Protein AF-0000000073789518 (afdb_homodimer)

Foldseek 3Di:
DFPCPVVDRDDDDPVRVVVVVVVVVVCVVVVVVVVVVVVVVVQCCQKQWLVVQADPVLLVQLVVVCVVLVDDPVLSVLCQTLLEQDPVSSVVDPCSPVSDDPVRSVVNSVSSCVSRVSRNVQNVCCVVVVTSPPPPPD/DFPCPVVDRDDDDPVRVVVVVVVVVVCVVVVVVVVVVVVVVVQCCQKQWLVVQADPVLLVQLVVVCVVLVDDPVLSVLCQTLLEQDPVSSVVDPCSPVSDDPVRSVVNSVSSCVSRVSSNVQNVVCVVVVTSPCPDPD

pLDDT: mean 88.2, std 14.24, range [26.56, 98.0]

Structure (mmCIF, N/CA/C/O backbone):
data_AF-0000000073789518-model_v1
#
loop_
_entity.id
_entity.type
_entity.pdbx_description
1 polymer 'DNA-directed RNA polymerase III subunit RPC9'
#
loop_
_atom_site.group_PDB
_atom_site.id
_atom_site.type_symbol
_atom_site.label_atom_id
_atom_site.label_alt_id
_atom_site.label_comp_id
_atom_site.label_asym_id
_atom_site.label_entity_id
_atom_site.label_seq_id
_atom_site.pdbx_PDB_ins_code
_atom_site.Cartn_x
_atom_site.Cartn_y
_atom_site.Cartn_z
_atom_site.occupancy
_atom_site.B_iso_or_equiv
_atom_site.auth_seq_id
_atom_site.auth_comp_id
_atom_site.auth_asym_id
_atom_site.auth_atom_id
_atom_site.pdbx_PDB_model_num
ATOM 1 N N . MET A 1 1 ? -6.027 23.75 6.906 1 53.16 1 MET A N 1
ATOM 2 C CA . MET A 1 1 ? -5.863 22.953 5.699 1 53.16 1 MET A CA 1
ATOM 3 C C . MET A 1 1 ? -7.145 22.188 5.375 1 53.16 1 MET A C 1
ATOM 5 O O . MET A 1 1 ? -7.902 21.828 6.277 1 53.16 1 MET A O 1
ATOM 9 N N . GLU A 1 2 ? -7.816 22.578 4.316 1 51.84 2 GLU A N 1
ATOM 10 C CA . GLU A 1 2 ? -9.078 21.938 3.959 1 51.84 2 GLU A CA 1
ATOM 11 C C . GLU A 1 2 ? -8.859 20.562 3.354 1 51.84 2 GLU A C 1
ATOM 13 O O . GLU A 1 2 ? -7.992 20.391 2.492 1 51.84 2 GLU A O 1
ATOM 18 N N . LEU A 1 3 ? -8.938 19.641 4.137 1 54.56 3 LEU A N 1
ATOM 19 C CA . LEU A 1 3 ? -8.977 18.359 3.457 1 54.56 3 LEU A CA 1
ATOM 20 C C . LEU A 1 3 ? -10.383 18.062 2.924 1 54.56 3 LEU A C 1
ATOM 22 O O . LEU A 1 3 ? -11.367 18.234 3.645 1 54.56 3 LEU A O 1
ATOM 26 N N . ILE A 1 4 ? -10.562 18.438 1.694 1 52.47 4 ILE A N 1
ATOM 27 C CA . ILE A 1 4 ? -11.859 18.328 1.046 1 52.47 4 ILE A CA 1
ATOM 28 C C . ILE A 1 4 ? -12.328 16.875 1.04 1 52.47 4 ILE A C 1
ATOM 30 O O . ILE A 1 4 ? -11.711 16.031 0.393 1 52.47 4 ILE A O 1
ATOM 34 N N . ASP A 1 5 ? -12.695 16.469 2.176 1 51.62 5 ASP A N 1
ATOM 35 C CA . ASP A 1 5 ? -13.562 15.328 1.932 1 51.62 5 ASP A CA 1
ATOM 36 C C . ASP A 1 5 ? -14.734 15.711 1.028 1 51.62 5 ASP A C 1
ATOM 38 O O . ASP A 1 5 ? -15.5 16.625 1.353 1 51.62 5 ASP A O 1
ATOM 42 N N . PRO A 1 6 ? -14.625 15.484 -0.152 1 54.62 6 PRO A N 1
ATOM 43 C CA . PRO A 1 6 ? -15.672 15.922 -1.075 1 54.62 6 PRO A CA 1
ATOM 44 C C . PRO A 1 6 ? -17.047 15.984 -0.417 1 54.62 6 PRO A C 1
ATOM 46 O O . PRO A 1 6 ? -17.859 16.844 -0.755 1 54.62 6 PRO A O 1
ATOM 49 N N . GLN A 1 7 ? -17.359 15.148 0.412 1 54.75 7 GLN A N 1
ATOM 50 C CA . GLN A 1 7 ? -18.75 15.078 0.831 1 54.75 7 GLN A CA 1
ATOM 51 C C . GLN A 1 7 ? -19.016 15.969 2.045 1 54.75 7 GLN A C 1
ATOM 53 O O . GLN A 1 7 ? -20.125 16.453 2.242 1 54.75 7 GLN A O 1
ATOM 58 N N . ASN A 1 8 ? -18.125 15.984 2.994 1 56.53 8 ASN A N 1
ATOM 59 C CA . ASN A 1 8 ? -18.328 16.859 4.148 1 56.53 8 ASN A CA 1
ATOM 60 C C . ASN A 1 8 ? -17.062 17.641 4.488 1 56.53 8 ASN A C 1
ATOM 62 O O . ASN A 1 8 ? -16.234 17.172 5.281 1 56.53 8 ASN A O 1
ATOM 66 N N . PRO A 1 9 ? -16.906 18.719 3.736 1 63.28 9 PRO A N 1
ATOM 67 C CA . PRO A 1 9 ? -15.703 19.531 3.961 1 63.28 9 PRO A CA 1
ATOM 68 C C . PRO A 1 9 ? -15.523 19.938 5.422 1 63.28 9 PRO A C 1
ATOM 70 O O . PRO A 1 9 ? -16.422 20.547 6.008 1 63.28 9 PRO A O 1
ATOM 73 N N . ARG A 1 10 ? -15.031 18.891 6.277 1 76.88 10 ARG A N 1
ATOM 74 C CA . ARG A 1 10 ? -14.758 19.25 7.66 1 76.88 10 ARG A CA 1
ATOM 75 C C . ARG A 1 10 ? -13.406 19.953 7.781 1 76.88 10 ARG A C 1
ATOM 77 O O . ARG A 1 10 ? -12.453 19.578 7.094 1 76.88 10 ARG A O 1
ATOM 84 N N . LEU A 1 11 ? -13.469 21.125 8.32 1 86.12 11 LEU A N 1
ATOM 85 C CA . LEU A 1 11 ? -12.234 21.859 8.617 1 86.12 11 LEU A CA 1
ATOM 86 C C . LEU A 1 11 ? -11.359 21.078 9.586 1 86.12 11 LEU A C 1
ATOM 88 O O . LEU A 1 11 ? -11.852 20.531 10.57 1 86.12 11 LEU A O 1
ATOM 92 N N . LEU A 1 12 ? -10.133 20.734 9.125 1 91.38 12 LEU A N 1
ATOM 93 C CA . LEU A 1 12 ? -9.188 20 9.953 1 91.38 12 LEU A CA 1
ATOM 94 C C . LEU A 1 12 ? -8.016 20.891 10.367 1 91.38 12 LEU A C 1
ATOM 96 O O . LEU A 1 12 ? -7.559 21.719 9.586 1 91.38 12 LEU A O 1
ATOM 100 N N . THR A 1 13 ? -7.641 20.719 11.617 1 93.81 13 THR A N 1
ATOM 101 C CA . THR A 1 13 ? -6.426 21.391 12.062 1 93.81 13 THR A CA 1
ATOM 102 C C . THR A 1 13 ? -5.191 20.719 11.461 1 93.81 13 THR A C 1
ATOM 104 O O . THR A 1 13 ? -5.238 19.562 11.047 1 93.81 13 THR A O 1
ATOM 107 N N . ASN A 1 14 ? -4.062 21.469 11.414 1 94.38 14 ASN A N 1
ATOM 108 C CA . ASN A 1 14 ? -2.799 20.891 10.977 1 94.38 14 ASN A CA 1
ATOM 109 C C . ASN A 1 14 ? -2.395 19.688 11.836 1 94.38 14 ASN A C 1
ATOM 111 O O . ASN A 1 14 ? -1.816 18.734 11.336 1 94.38 14 ASN A O 1
ATOM 115 N N . LEU A 1 15 ? -2.74 19.734 13.109 1 95.56 15 LEU A N 1
ATOM 116 C CA . LEU A 1 15 ? -2.449 18.625 14 1 95.56 15 LEU A CA 1
ATOM 117 C C . LEU A 1 15 ? -3.188 17.359 13.562 1 95.56 15 LEU A C 1
ATOM 119 O O . LEU A 1 15 ? -2.6 16.281 13.508 1 95.56 15 LEU A O 1
ATOM 123 N N . GLU A 1 16 ? -4.391 17.547 13.219 1 94.19 16 GLU A N 1
ATOM 124 C CA . GLU A 1 16 ? -5.207 16.422 12.758 1 94.19 16 GLU A CA 1
ATOM 125 C C . GLU A 1 16 ? -4.684 15.867 11.438 1 94.19 16 GLU A C 1
ATOM 127 O O . GLU A 1 16 ? -4.625 14.656 11.242 1 94.19 16 GLU A O 1
ATOM 132 N N . VAL A 1 17 ? -4.383 16.75 10.531 1 93.38 17 VAL A N 1
ATOM 133 C CA . VAL A 1 17 ? -3.838 16.344 9.242 1 93.38 17 VAL A CA 1
ATOM 134 C C . VAL A 1 17 ? -2.543 15.562 9.445 1 93.38 17 VAL A C 1
ATOM 136 O O . VAL A 1 17 ? -2.35 14.508 8.844 1 93.38 17 VAL A O 1
ATOM 139 N N . LEU A 1 18 ? -1.637 16.125 10.258 1 94.44 18 LEU A N 1
ATOM 140 C CA . LEU A 1 18 ? -0.372 15.453 10.547 1 94.44 18 LEU A CA 1
ATOM 141 C C . LEU A 1 18 ? -0.611 14.047 11.094 1 94.44 18 LEU A C 1
ATOM 143 O O . LEU A 1 18 ? 0.066 13.094 10.688 1 94.44 18 LEU A O 1
ATOM 147 N N . LYS A 1 19 ? -1.583 13.922 11.945 1 93.19 19 LYS A N 1
ATOM 148 C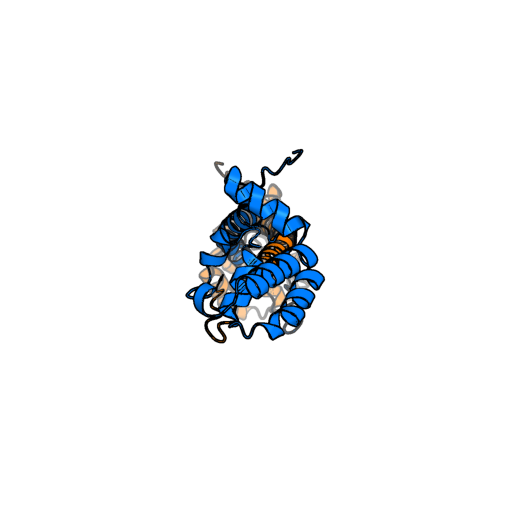 CA . LYS A 1 19 ? -1.924 12.625 12.516 1 93.19 19 LYS A CA 1
ATOM 149 C C . LYS A 1 19 ? -2.418 11.664 11.438 1 93.19 19 LYS A C 1
ATOM 151 O O . LYS A 1 19 ? -2.053 10.484 11.438 1 93.19 19 LYS A O 1
ATOM 156 N N . LEU A 1 20 ? -3.24 12.164 10.562 1 91.62 20 LEU A N 1
ATOM 157 C CA . LEU A 1 20 ? -3.76 11.352 9.461 1 91.62 20 LEU A CA 1
ATOM 158 C C . LEU A 1 20 ? -2.627 10.852 8.57 1 91.62 20 LEU A C 1
ATOM 160 O O . LEU A 1 20 ? -2.611 9.688 8.172 1 91.62 20 LEU A O 1
ATOM 164 N N . ILE A 1 21 ? -1.732 11.75 8.258 1 92.19 21 ILE A N 1
ATOM 165 C CA . ILE A 1 21 ? -0.59 11.414 7.414 1 92.19 21 ILE A CA 1
ATOM 166 C C . ILE A 1 21 ? 0.26 10.344 8.094 1 92.19 21 ILE A C 1
ATOM 168 O O . ILE A 1 21 ? 0.637 9.352 7.469 1 92.19 21 ILE A O 1
ATOM 172 N N . LYS A 1 22 ? 0.553 10.547 9.406 1 91.25 22 LYS A N 1
ATOM 173 C CA . LYS A 1 22 ? 1.365 9.594 10.164 1 91.25 22 LYS A CA 1
ATOM 174 C C . LYS A 1 22 ? 0.704 8.219 10.211 1 91.25 22 LYS A C 1
ATOM 176 O O . LYS A 1 22 ? 1.378 7.199 10.07 1 91.25 22 LYS A O 1
ATOM 181 N N . ASP A 1 23 ? -0.595 8.141 10.352 1 91.06 23 ASP A N 1
ATOM 182 C CA . ASP A 1 23 ? -1.338 6.887 10.367 1 91.06 23 ASP A CA 1
ATOM 183 C C . ASP A 1 23 ? -1.191 6.141 9.039 1 91.06 23 ASP A C 1
ATOM 185 O O . ASP A 1 23 ? -1.008 4.922 9.023 1 91.06 23 ASP A O 1
ATOM 189 N N . LYS A 1 24 ? -1.256 6.891 7.992 1 88.69 24 LYS A N 1
ATOM 190 C CA . LYS A 1 24 ? -1.145 6.301 6.66 1 88.69 24 LYS A CA 1
ATOM 191 C C . LYS A 1 24 ? 0.27 5.789 6.406 1 88.69 24 LYS A C 1
ATOM 193 O O . LYS A 1 24 ? 0.451 4.719 5.82 1 88.69 24 LYS A O 1
ATOM 198 N N . LEU A 1 25 ? 1.248 6.527 6.875 1 86.69 25 LEU A N 1
ATOM 199 C CA . LEU A 1 25 ? 2.643 6.137 6.703 1 86.69 25 LEU A CA 1
ATOM 200 C C . LEU A 1 25 ? 2.955 4.871 7.496 1 86.69 25 LEU A C 1
ATOM 202 O O . LEU A 1 25 ? 3.723 4.023 7.039 1 86.69 25 LEU A O 1
ATOM 206 N N . GLU A 1 26 ? 2.422 4.719 8.602 1 85.75 26 GLU A N 1
ATOM 207 C CA . GLU A 1 26 ? 2.643 3.545 9.438 1 85.75 26 GLU A CA 1
ATOM 208 C C . GLU A 1 26 ? 2.061 2.291 8.797 1 85.75 26 GLU A C 1
ATOM 210 O O . GLU A 1 26 ? 2.559 1.185 9.016 1 85.75 26 GLU A O 1
ATOM 215 N N . SER A 1 27 ? 1.049 2.395 7.957 1 82.62 27 SER A N 1
ATOM 216 C CA . SER A 1 27 ? 0.452 1.276 7.234 1 82.62 27 SER A CA 1
ATOM 217 C C . SER A 1 27 ? 1.389 0.757 6.148 1 82.62 27 SER A C 1
ATOM 219 O O . SER A 1 27 ? 1.294 -0.403 5.742 1 82.62 27 SER A O 1
ATOM 221 N N . LYS A 1 28 ? 2.375 1.479 5.805 1 73.94 28 LYS A N 1
ATOM 222 C CA . LYS A 1 28 ? 3.377 1.151 4.797 1 73.94 28 LYS A CA 1
ATOM 223 C C . LYS A 1 28 ? 4.223 -0.042 5.23 1 73.94 28 LYS A C 1
ATOM 225 O O . LYS A 1 28 ? 4.582 -0.889 4.41 1 73.94 28 LYS A O 1
ATOM 230 N N . LYS A 1 29 ? 4.539 -0.08 6.508 1 75.69 29 LYS A N 1
ATOM 231 C CA . LYS A 1 29 ? 5.332 -1.198 7.008 1 75.69 29 LYS A CA 1
ATOM 232 C C . LYS A 1 29 ? 4.664 -2.533 6.688 1 75.69 29 LYS A C 1
ATOM 234 O O . LYS A 1 29 ? 5.332 -3.48 6.266 1 75.69 29 LYS A O 1
ATOM 239 N N . LYS A 1 30 ? 3.406 -2.518 6.762 1 78.5 30 LYS A N 1
ATOM 240 C CA . LYS A 1 30 ? 2.633 -3.717 6.457 1 78.5 30 LYS A CA 1
ATOM 241 C C . LYS A 1 30 ? 2.674 -4.035 4.965 1 78.5 30 LYS A C 1
ATOM 243 O O . LYS A 1 30 ? 2.834 -5.195 4.578 1 78.5 30 LYS A O 1
ATOM 248 N N . VAL A 1 31 ? 2.703 -3.039 4.215 1 79.81 31 VAL A N 1
ATOM 249 C CA . VAL A 1 31 ? 2.707 -3.172 2.764 1 79.81 31 VAL A CA 1
ATOM 250 C C . VAL A 1 31 ? 4.043 -3.75 2.301 1 79.81 31 VAL A C 1
ATOM 252 O O . VAL A 1 31 ? 4.078 -4.625 1.434 1 79.81 31 VAL A O 1
ATOM 255 N N . ARG A 1 32 ? 5.137 -3.363 2.957 1 79.88 32 ARG A N 1
ATOM 256 C CA . ARG A 1 32 ? 6.465 -3.844 2.586 1 79.88 32 ARG A CA 1
ATOM 257 C C . ARG A 1 32 ? 6.586 -5.348 2.816 1 79.88 32 ARG A C 1
ATOM 259 O O . ARG A 1 32 ? 7.125 -6.066 1.976 1 79.88 32 ARG A O 1
ATOM 266 N N . ARG A 1 33 ? 6.109 -5.828 3.961 1 83.69 33 ARG A N 1
ATOM 267 C CA . ARG A 1 33 ? 6.156 -7.25 4.289 1 83.69 33 ARG A CA 1
ATOM 268 C C . ARG A 1 33 ? 5.352 -8.07 3.289 1 83.69 33 ARG A C 1
ATOM 270 O O 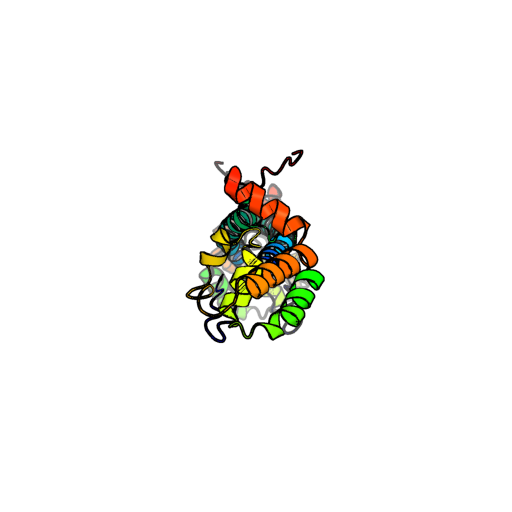. ARG A 1 33 ? 5.809 -9.125 2.834 1 83.69 33 ARG A O 1
ATOM 277 N N . GLN A 1 34 ? 4.211 -7.578 2.902 1 86.12 34 GLN A N 1
ATOM 278 C CA . GLN A 1 34 ? 3.363 -8.258 1.928 1 86.12 34 GLN A CA 1
ATOM 279 C C . GLN A 1 34 ? 4.035 -8.312 0.559 1 86.12 34 GLN A C 1
ATOM 281 O O . GLN A 1 34 ? 3.98 -9.344 -0.122 1 86.12 34 GLN A O 1
ATOM 286 N N . GLN A 1 35 ? 4.711 -7.27 0.219 1 85.31 35 GLN A N 1
ATOM 287 C CA . GLN A 1 35 ? 5.387 -7.207 -1.073 1 85.31 35 GLN A CA 1
ATOM 288 C C . GLN A 1 35 ? 6.52 -8.227 -1.152 1 85.31 35 GLN A C 1
ATOM 290 O O . GLN A 1 35 ? 6.699 -8.891 -2.178 1 85.31 35 GLN A O 1
ATOM 295 N N . THR A 1 36 ? 7.27 -8.367 -0.067 1 89.19 36 THR A N 1
ATOM 296 C CA . THR A 1 36 ? 8.344 -9.352 -0.018 1 89.19 36 THR A CA 1
ATOM 297 C C . THR A 1 36 ? 7.797 -10.758 -0.242 1 89.19 36 THR A C 1
ATOM 299 O O . THR A 1 36 ? 8.367 -11.539 -1.015 1 89.19 36 THR A O 1
ATOM 302 N N . LEU A 1 37 ? 6.73 -11.078 0.344 1 91.81 37 LEU A N 1
ATOM 303 C CA . LEU A 1 37 ? 6.094 -12.383 0.175 1 91.81 37 LEU A CA 1
ATOM 304 C C . LEU A 1 37 ? 5.648 -12.586 -1.271 1 91.81 37 LEU A C 1
ATOM 306 O O . LEU A 1 37 ? 5.824 -13.672 -1.829 1 91.81 37 LEU A O 1
ATOM 310 N N . LEU A 1 38 ? 5.094 -11.539 -1.861 1 90.12 38 LEU A N 1
ATOM 311 C CA . LEU A 1 38 ? 4.629 -11.617 -3.242 1 90.12 38 LEU A CA 1
ATOM 312 C C . LEU A 1 38 ? 5.793 -11.828 -4.199 1 90.12 38 LEU A C 1
ATOM 314 O O . LEU A 1 38 ? 5.711 -12.648 -5.113 1 90.12 38 LEU A O 1
ATOM 318 N N . TYR A 1 39 ? 6.867 -11.203 -3.996 1 91.19 39 TYR A N 1
ATOM 319 C CA . TYR A 1 39 ? 8.055 -11.359 -4.824 1 91.19 39 TYR A CA 1
ATOM 320 C C . TYR A 1 39 ? 8.609 -12.781 -4.719 1 91.19 39 TYR A C 1
ATOM 322 O O . TYR A 1 39 ? 8.922 -13.406 -5.73 1 91.19 39 TYR A O 1
ATOM 330 N N . THR A 1 40 ? 8.742 -13.289 -3.533 1 94.5 40 THR A N 1
ATOM 331 C CA . THR A 1 40 ? 9.25 -14.633 -3.309 1 94.5 40 THR A CA 1
ATOM 332 C C . THR A 1 40 ? 8.352 -15.672 -3.971 1 94.5 40 THR A C 1
ATOM 334 O O . THR A 1 40 ? 8.836 -16.609 -4.605 1 94.5 40 THR A O 1
ATOM 337 N N . GLY A 1 41 ? 7.09 -15.477 -3.879 1 93.25 41 GLY A N 1
ATOM 338 C CA . GLY A 1 41 ? 6.129 -16.359 -4.527 1 93.25 41 GLY A CA 1
ATOM 339 C C . GLY A 1 41 ? 6.223 -16.328 -6.043 1 93.25 41 GLY A C 1
ATOM 340 O O . GLY A 1 41 ? 6.25 -17.375 -6.691 1 93.25 41 GLY A O 1
ATOM 341 N N . ALA A 1 42 ? 6.227 -15.18 -6.512 1 93.25 42 ALA A N 1
ATOM 342 C CA . ALA A 1 42 ? 6.352 -15.031 -7.961 1 93.25 42 ALA A CA 1
ATOM 343 C C . ALA A 1 42 ? 7.648 -15.664 -8.461 1 93.25 42 ALA A C 1
ATOM 345 O O . ALA A 1 42 ? 7.656 -16.344 -9.5 1 93.25 42 ALA A O 1
ATOM 346 N N . LYS A 1 43 ? 8.711 -15.453 -7.691 1 94 43 LYS A N 1
ATOM 347 C CA . LYS A 1 43 ? 10 -16.031 -8.047 1 94 43 LYS A CA 1
ATOM 348 C C . LYS A 1 43 ? 9.938 -17.562 -8.047 1 94 43 LYS A C 1
ATOM 350 O O . LYS A 1 43 ? 10.422 -18.203 -8.984 1 94 43 LYS A O 1
ATOM 355 N N . TYR A 1 44 ? 9.352 -18.094 -7.109 1 93.88 44 TYR A N 1
ATOM 356 C CA . TYR A 1 44 ? 9.18 -19.547 -7.035 1 93.88 44 TYR A CA 1
ATOM 357 C C . TYR A 1 44 ? 8.406 -20.062 -8.242 1 93.88 44 TYR A C 1
ATOM 359 O O . TYR A 1 44 ? 8.844 -21 -8.914 1 93.88 44 TYR A O 1
ATOM 367 N N . LEU A 1 45 ? 7.34 -19.469 -8.562 1 94.69 45 LEU A N 1
ATOM 368 C CA . LEU A 1 45 ? 6.473 -19.906 -9.648 1 94.69 45 LEU A CA 1
ATOM 369 C C . LEU A 1 45 ? 7.168 -19.75 -10.992 1 94.69 45 LEU A C 1
ATOM 371 O O . LEU A 1 45 ? 7.012 -20.594 -11.883 1 94.69 45 LEU A O 1
ATOM 375 N N . ASN A 1 46 ? 7.973 -18.75 -11.102 1 94.12 46 ASN A N 1
ATOM 376 C CA . ASN A 1 46 ? 8.672 -18.469 -12.352 1 94.12 46 ASN A CA 1
ATOM 377 C C . ASN A 1 46 ? 9.852 -19.422 -12.555 1 94.12 46 ASN A C 1
ATOM 379 O O . ASN A 1 46 ? 10.25 -19.688 -13.688 1 94.12 46 ASN A O 1
ATOM 383 N N . THR A 1 47 ? 10.398 -19.938 -11.383 1 94 47 THR A N 1
ATOM 384 C CA . THR A 1 47 ? 11.641 -20.703 -11.5 1 94 47 THR A CA 1
ATOM 385 C C . THR A 1 47 ? 11.391 -22.188 -11.25 1 94 47 THR A C 1
ATOM 387 O O . THR A 1 47 ? 12.141 -23.031 -11.734 1 94 47 THR A O 1
ATOM 390 N N . LYS A 1 48 ? 10.328 -22.453 -10.531 1 93.62 48 LYS A N 1
ATOM 391 C CA . LYS A 1 48 ? 10.141 -23.844 -10.117 1 93.62 48 LYS A CA 1
ATOM 392 C C . LYS A 1 48 ? 8.852 -24.422 -10.695 1 93.62 48 LYS A C 1
ATOM 394 O O . LYS A 1 48 ? 8.477 -25.547 -10.367 1 93.62 48 LYS A O 1
ATOM 399 N N . SER A 1 49 ? 8.18 -23.672 -11.594 1 94.38 49 SER A N 1
ATOM 400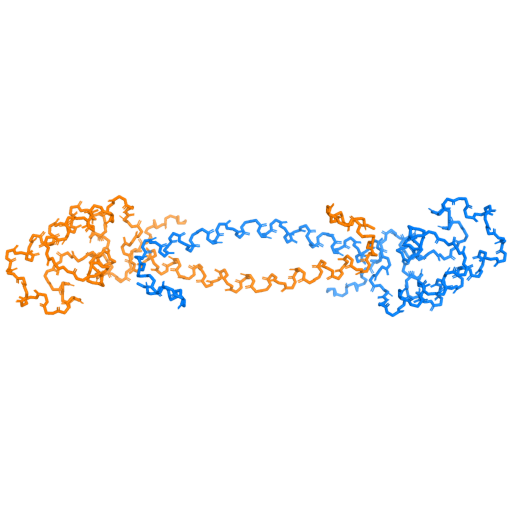 C CA . SER A 1 49 ? 6.941 -24.125 -12.227 1 94.38 49 SER A CA 1
ATOM 401 C C . SER A 1 49 ? 6.922 -23.781 -13.711 1 94.38 49 SER A C 1
ATOM 403 O O . SER A 1 49 ? 7.473 -22.75 -14.117 1 94.38 49 SER A O 1
ATOM 405 N N . PRO A 1 50 ? 6.324 -24.609 -14.508 1 95.38 50 PRO A N 1
ATOM 406 C CA . PRO A 1 50 ? 6.238 -24.328 -15.945 1 95.38 50 PRO A CA 1
ATOM 407 C C . PRO A 1 50 ? 5.152 -23.312 -16.281 1 95.38 50 PRO A C 1
ATOM 409 O O . PRO A 1 50 ? 4.949 -23 -17.469 1 95.38 50 PRO A O 1
ATOM 412 N N . CYS A 1 51 ? 4.523 -22.766 -15.344 1 95.75 51 CYS A N 1
ATOM 413 C CA . CYS A 1 51 ? 3.34 -21.953 -15.562 1 95.75 51 CYS A CA 1
ATOM 414 C C . CYS A 1 51 ? 3.701 -20.656 -16.297 1 95.75 51 CYS A C 1
ATOM 416 O O . CYS A 1 51 ? 2.863 -20.078 -17 1 95.75 51 CYS A O 1
ATOM 418 N N . SER A 1 52 ? 4.934 -20.234 -16.156 1 93.94 52 SER A N 1
ATOM 419 C CA . SER A 1 52 ? 5.355 -19.016 -16.812 1 93.94 52 SER A CA 1
ATOM 420 C C . SER A 1 52 ? 5.434 -19.188 -18.328 1 93.94 52 SER A C 1
ATOM 422 O O . SER A 1 52 ? 5.488 -18.219 -19.078 1 93.94 52 SER A O 1
ATOM 424 N N . LYS A 1 53 ? 5.348 -20.422 -18.766 1 95.62 53 LYS A N 1
ATOM 425 C CA . LYS A 1 53 ? 5.438 -20.734 -20.188 1 95.62 53 LYS A CA 1
ATOM 426 C C . LYS A 1 53 ? 4.078 -21.156 -20.75 1 95.62 53 LYS A C 1
ATOM 428 O O . LYS A 1 53 ? 3.99 -21.656 -21.859 1 95.62 53 LYS A O 1
ATOM 433 N N . GLN A 1 54 ? 3.111 -20.938 -19.984 1 96.12 54 GLN A N 1
ATOM 434 C CA . GLN A 1 54 ? 1.753 -21.297 -20.391 1 96.12 54 GLN A CA 1
ATOM 435 C C . GLN A 1 54 ? 0.942 -20.047 -20.734 1 96.12 54 GLN A C 1
ATOM 437 O O . GLN A 1 54 ? 1.327 -18.938 -20.375 1 96.12 54 GLN A O 1
ATOM 442 N N . THR A 1 55 ? -0.108 -20.328 -21.516 1 95.88 55 THR A N 1
ATOM 443 C CA . THR A 1 55 ? -1.03 -19.25 -21.859 1 95.88 55 THR A CA 1
ATOM 444 C C . THR A 1 55 ? -2.451 -19.594 -21.422 1 95.88 55 THR A C 1
ATOM 446 O O . THR A 1 55 ? -2.781 -20.766 -21.234 1 95.88 55 THR A O 1
ATOM 449 N N . GLU A 1 56 ? -3.242 -18.609 -21.281 1 94.75 56 GLU A N 1
ATOM 450 C CA . GLU A 1 56 ? -4.633 -18.812 -20.891 1 94.75 56 GLU A CA 1
ATOM 451 C C . GLU A 1 56 ? -5.379 -19.656 -21.922 1 94.75 56 GLU A C 1
ATOM 453 O O . GLU A 1 56 ? -6.184 -20.516 -21.562 1 94.75 56 GLU A O 1
ATOM 458 N N . SER A 1 57 ? -5.066 -19.328 -23.125 1 96.69 57 SER A N 1
ATOM 459 C CA . SER A 1 57 ? -5.695 -20.094 -24.203 1 96.69 57 SER A CA 1
ATOM 460 C C . SER A 1 57 ? -5.289 -21.562 -24.141 1 96.69 57 SER A C 1
ATOM 462 O O . SER A 1 57 ? -6.109 -22.453 -24.375 1 96.69 57 SER A O 1
ATOM 464 N N . GLY A 1 58 ? -3.988 -21.781 -23.797 1 97.06 58 GLY A N 1
ATOM 465 C CA . GLY A 1 58 ? -3.523 -23.156 -23.641 1 97.06 58 GLY A CA 1
ATOM 466 C C . GLY A 1 58 ? -4.211 -23.891 -22.516 1 97.06 58 GLY A C 1
ATOM 467 O O . GLY A 1 58 ? -4.609 -25.047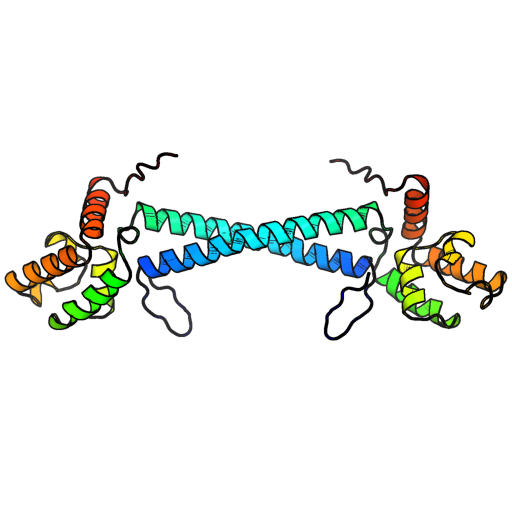 -22.672 1 97.06 58 GLY A O 1
ATOM 468 N N . VAL A 1 59 ? -4.41 -23.188 -21.438 1 97.19 59 VAL A N 1
ATOM 469 C CA . VAL A 1 59 ? -5.043 -23.781 -20.266 1 97.19 59 VAL A CA 1
ATOM 470 C C . VAL A 1 59 ? -6.504 -24.094 -20.578 1 97.19 59 VAL A C 1
ATOM 472 O O . VAL A 1 59 ? -6.984 -25.188 -20.266 1 97.19 59 VAL A O 1
ATOM 475 N N . GLN A 1 60 ? -7.195 -23.234 -21.203 1 96.44 60 GLN A N 1
ATOM 476 C CA . GLN A 1 60 ? -8.594 -23.438 -21.562 1 96.44 60 GLN A CA 1
ATOM 477 C C . GLN A 1 60 ? -8.742 -24.562 -22.578 1 96.44 60 GLN A C 1
ATOM 479 O O . GLN A 1 60 ? -9.633 -25.406 -22.453 1 96.44 60 GLN A O 1
ATOM 484 N N . GLY A 1 61 ? -7.898 -24.516 -23.594 1 97.25 61 GLY A N 1
ATOM 485 C CA . GLY A 1 61 ? -7.914 -25.594 -24.594 1 97.25 61 GLY A CA 1
ATOM 486 C C . GLY A 1 61 ? -7.699 -26.969 -23.984 1 97.25 61 GLY A C 1
ATOM 487 O O . GLY A 1 61 ? -8.422 -27.906 -24.297 1 97.25 61 GLY A O 1
ATOM 488 N N . PHE A 1 62 ? -6.715 -26.984 -23.125 1 98 62 PHE A N 1
ATOM 489 C CA . PHE A 1 62 ? -6.426 -28.266 -22.484 1 98 62 PHE A CA 1
ATOM 490 C C . PHE A 1 62 ? -7.605 -28.719 -21.641 1 98 62 PHE A C 1
ATOM 492 O O . PHE A 1 62 ? -8 -29.891 -21.688 1 98 62 PHE A O 1
ATOM 499 N N . ALA A 1 63 ? -8.141 -27.828 -20.844 1 96.62 63 ALA A N 1
ATOM 500 C CA . ALA A 1 63 ? -9.258 -28.141 -19.969 1 96.62 63 ALA A CA 1
ATOM 501 C C . ALA A 1 63 ? -10.438 -28.703 -20.75 1 96.62 63 ALA A C 1
ATOM 503 O O . ALA A 1 63 ? -11.156 -29.578 -20.281 1 96.62 63 ALA A O 1
ATOM 504 N N . ASN A 1 64 ? -10.633 -28.234 -21.938 1 96.94 64 ASN A N 1
ATOM 505 C CA . ASN A 1 64 ? -11.727 -28.688 -22.781 1 96.94 64 ASN A CA 1
ATOM 506 C C . ASN A 1 64 ? -11.422 -30.047 -23.406 1 96.94 64 ASN A C 1
ATOM 508 O O . ASN A 1 64 ? -12.273 -30.938 -23.422 1 96.94 64 ASN A O 1
ATOM 512 N N . ASP A 1 65 ? -10.195 -30.234 -23.844 1 97.38 65 ASP A N 1
ATOM 513 C CA . ASP A 1 65 ? -9.836 -31.438 -24.578 1 97.38 65 ASP A CA 1
ATOM 514 C C . ASP A 1 65 ? -9.68 -32.625 -23.625 1 97.38 65 ASP A C 1
ATOM 516 O O . ASP A 1 65 ? -9.891 -33.781 -24.031 1 97.38 65 ASP A O 1
ATOM 520 N N . VAL A 1 66 ? -9.414 -32.344 -22.391 1 96.88 66 VAL A N 1
ATOM 521 C CA . VAL A 1 66 ? -9.086 -33.438 -21.453 1 96.88 66 VAL A CA 1
ATOM 522 C C . VAL A 1 66 ? -10.375 -34 -20.875 1 96.88 66 VAL A C 1
ATOM 524 O O . VAL A 1 66 ? -10.352 -35.062 -20.266 1 96.88 66 VAL A O 1
ATOM 527 N N . LYS A 1 67 ? -11.492 -33.469 -21.125 1 94.75 67 LYS A N 1
ATOM 528 C CA . LYS A 1 67 ? -12.781 -33.875 -20.578 1 94.75 67 LYS A CA 1
ATOM 529 C C . LYS A 1 67 ? -13.086 -35.344 -20.984 1 94.75 67 LYS A C 1
ATOM 531 O O . LYS A 1 67 ? -13.773 -36.062 -20.25 1 94.75 67 LYS A O 1
ATOM 536 N N . VAL A 1 68 ? -12.531 -35.781 -22.047 1 93.69 68 VAL A N 1
ATOM 537 C CA . VAL A 1 68 ? -12.789 -37.094 -22.594 1 93.69 68 VAL A CA 1
ATOM 538 C C . VAL A 1 68 ? -12.195 -38.156 -21.672 1 93.69 68 VAL A C 1
ATOM 540 O O . VAL A 1 68 ? -12.609 -39.312 -21.703 1 93.69 68 VAL A O 1
ATOM 543 N N . PHE A 1 69 ? -11.328 -37.844 -20.797 1 94.75 69 PHE A N 1
ATOM 544 C CA . PHE A 1 69 ? -10.633 -38.812 -19.953 1 94.75 69 PHE A CA 1
ATOM 545 C C . PHE A 1 69 ? -11.312 -38.906 -18.594 1 94.75 69 PHE A C 1
ATOM 547 O O . PHE A 1 69 ? -10.914 -39.75 -17.766 1 94.75 69 PHE A O 1
ATOM 554 N N . ASN A 1 70 ? -12.359 -38.156 -18.344 1 91.94 70 ASN A N 1
ATOM 555 C CA . ASN A 1 70 ? -13.148 -38.188 -17.109 1 91.94 70 ASN A CA 1
ATOM 556 C C . ASN A 1 70 ? -12.273 -38.031 -15.875 1 91.94 70 ASN A C 1
ATOM 558 O O . ASN A 1 70 ? -12.352 -38.812 -14.945 1 91.94 70 ASN A O 1
ATOM 562 N N . LEU A 1 71 ? -11.406 -37.062 -15.859 1 94.44 71 LEU A N 1
ATOM 563 C CA . LEU A 1 71 ? -10.531 -36.719 -14.742 1 94.44 71 LEU A CA 1
ATOM 564 C C . LEU A 1 71 ? -11.211 -35.75 -13.797 1 94.44 71 LEU A C 1
ATOM 566 O O . LEU A 1 71 ? -12.109 -35 -14.195 1 94.44 71 LEU A O 1
ATOM 570 N N . THR A 1 72 ? -10.781 -35.75 -12.547 1 92.81 72 THR A N 1
ATOM 571 C CA . THR A 1 72 ? -11.289 -34.781 -11.586 1 92.81 72 THR A CA 1
ATOM 572 C C . THR A 1 72 ? -10.672 -33.406 -11.805 1 92.81 72 THR A C 1
ATOM 574 O O . THR A 1 72 ? -9.633 -33.281 -12.461 1 92.81 72 THR A O 1
ATOM 577 N N . LYS A 1 73 ? -11.352 -32.406 -11.227 1 91.75 73 LYS A N 1
ATOM 578 C CA . LYS A 1 73 ? -10.82 -31.047 -11.328 1 91.75 73 LYS A CA 1
ATOM 579 C C . LYS A 1 73 ? -9.406 -30.969 -10.773 1 91.75 73 LYS A C 1
ATOM 581 O O . LYS A 1 73 ? -8.547 -30.281 -11.336 1 91.75 73 LYS A O 1
ATOM 586 N N . SER A 1 74 ? -9.188 -31.734 -9.711 1 92.38 74 SER A N 1
ATOM 587 C CA . SER A 1 74 ? -7.875 -31.734 -9.078 1 92.38 74 SER A CA 1
ATOM 588 C C . SER A 1 74 ? -6.828 -32.375 -9.984 1 92.38 74 SER A C 1
ATOM 590 O O . SER A 1 74 ? -5.691 -31.891 -10.062 1 92.38 74 SER A O 1
ATOM 592 N N . GLU A 1 75 ? -7.184 -33.375 -10.695 1 94.62 75 GLU A N 1
ATOM 593 C CA . GLU A 1 75 ? -6.262 -34.062 -11.602 1 94.62 75 GLU A CA 1
ATOM 594 C C . GLU A 1 75 ? -5.91 -33.188 -12.797 1 94.62 75 GLU A C 1
ATOM 596 O O . GLU A 1 75 ? -4.75 -33.125 -13.203 1 94.62 75 GLU A O 1
ATOM 601 N N . ILE A 1 76 ? -6.965 -32.531 -13.281 1 95.56 76 ILE A N 1
ATOM 602 C CA . ILE A 1 76 ? -6.758 -31.625 -14.398 1 95.56 76 ILE A CA 1
ATOM 603 C C . ILE A 1 76 ? -5.801 -30.5 -13.992 1 95.56 76 ILE A C 1
ATOM 605 O O . ILE A 1 76 ? -4.887 -30.156 -14.734 1 95.56 76 ILE A O 1
ATOM 609 N N . LEU A 1 77 ? -5.938 -30.062 -12.797 1 94.75 77 LEU A N 1
ATOM 610 C CA . LEU A 1 77 ? -5.074 -29.016 -12.273 1 94.75 77 LEU A CA 1
ATOM 611 C C . LEU A 1 77 ? -3.631 -29.5 -12.156 1 94.75 77 LEU A C 1
ATOM 613 O O . LEU A 1 77 ? -2.699 -28.766 -12.508 1 94.75 77 LEU A O 1
ATOM 617 N N . MET A 1 78 ? -3.486 -30.703 -11.766 1 94.81 78 MET A N 1
ATOM 618 C CA . MET A 1 78 ? -2.148 -31.266 -11.617 1 94.81 78 MET A CA 1
ATOM 619 C C . MET A 1 78 ? -1.449 -31.359 -12.969 1 94.81 78 MET A C 1
ATOM 621 O O . MET A 1 78 ? -0.264 -31.047 -13.086 1 94.81 78 MET A O 1
ATOM 625 N N . LEU A 1 79 ? -2.207 -31.75 -13.953 1 96.69 79 LEU A N 1
ATOM 626 C CA . LEU A 1 79 ? -1.645 -31.891 -15.297 1 96.69 79 LEU A CA 1
ATOM 627 C C . LEU A 1 79 ? -1.231 -30.531 -15.852 1 96.69 79 LEU A C 1
ATOM 629 O O . LEU A 1 79 ? -0.165 -30.406 -16.453 1 96.69 79 LEU A O 1
ATOM 633 N N . ILE A 1 80 ? -2.074 -29.547 -15.602 1 96.56 80 ILE A N 1
ATOM 634 C CA . ILE A 1 80 ? -1.795 -28.203 -16.094 1 96.56 80 ILE A CA 1
ATOM 635 C C . ILE A 1 80 ? -0.562 -27.641 -15.383 1 96.56 80 ILE A C 1
ATOM 637 O O . ILE A 1 80 ? 0.333 -27.094 -16.031 1 96.56 80 ILE A O 1
ATOM 641 N N . ASN A 1 81 ? -0.482 -27.875 -14.109 1 95.69 81 ASN A N 1
ATOM 642 C CA . ASN A 1 81 ? 0.55 -27.25 -13.297 1 95.69 81 ASN A CA 1
ATOM 643 C C . ASN A 1 81 ? 1.897 -27.938 -13.461 1 95.69 81 ASN A C 1
ATOM 645 O O . ASN A 1 81 ? 2.947 -27.312 -13.352 1 95.69 81 ASN A O 1
ATOM 649 N N . HIS A 1 82 ? 1.892 -29.141 -13.695 1 95.06 82 HIS A N 1
ATOM 650 C CA . HIS A 1 82 ? 3.145 -29.875 -13.734 1 95.06 82 HIS A CA 1
ATOM 651 C C . HIS A 1 82 ? 3.584 -30.156 -15.172 1 95.06 82 HIS A C 1
ATOM 653 O O . HIS A 1 82 ? 4.762 -30.422 -15.422 1 95.06 82 HIS A O 1
ATOM 659 N N . CYS A 1 83 ? 2.658 -30.141 -16.109 1 97 83 CYS A N 1
ATOM 660 C CA . CYS A 1 83 ? 2.955 -30.406 -17.516 1 97 83 CYS A CA 1
ATOM 661 C C . CYS A 1 83 ? 3.824 -31.656 -17.672 1 97 83 CYS A C 1
ATOM 663 O O . CYS A 1 83 ? 4.926 -31.578 -18.203 1 97 83 CYS A O 1
ATOM 665 N N . PRO A 1 84 ? 3.277 -32.812 -17.328 1 96.31 84 PRO A N 1
ATOM 666 C CA . PRO A 1 84 ? 4.082 -34.031 -17.422 1 96.31 84 PRO A CA 1
ATOM 667 C C . PRO A 1 84 ? 4.449 -34.375 -18.875 1 96.31 84 PRO A C 1
ATOM 669 O O . PRO A 1 84 ? 3.656 -34.125 -19.781 1 96.31 84 PRO A O 1
ATOM 672 N N . SER A 1 85 ? 5.645 -34.875 -19.016 1 94.06 85 SER A N 1
ATOM 673 C CA . SER A 1 85 ? 6.137 -35.219 -20.344 1 94.06 85 SER A CA 1
ATOM 674 C C . SER A 1 85 ? 6.426 -36.719 -20.469 1 94.06 85 SER A C 1
ATOM 676 O O . SER A 1 85 ? 6.844 -37.188 -21.516 1 94.06 85 SER A O 1
ATOM 678 N N . SER A 1 86 ? 6.227 -37.438 -19.344 1 92.88 86 SER A N 1
ATOM 679 C CA . SER A 1 86 ? 6.484 -38.875 -19.359 1 92.88 86 SER A CA 1
ATOM 680 C C . SER A 1 86 ? 5.453 -39.625 -18.516 1 92.88 86 SER A C 1
ATOM 682 O O . SER A 1 86 ? 4.738 -39.031 -17.719 1 92.88 86 SER A O 1
ATOM 684 N N . GLN A 1 87 ? 5.375 -40.938 -18.734 1 91.38 87 GLN A N 1
ATOM 685 C CA . GLN A 1 87 ? 4.449 -41.781 -18 1 91.38 87 GLN A CA 1
ATOM 686 C C . GLN A 1 87 ? 4.762 -41.781 -16.5 1 91.38 87 GLN A C 1
ATOM 688 O O . GLN A 1 87 ? 3.855 -41.844 -15.672 1 91.38 87 GLN A O 1
ATOM 693 N N . VAL A 1 88 ? 6.082 -41.719 -16.188 1 90.5 88 VAL A N 1
ATOM 694 C CA . VAL A 1 88 ? 6.52 -41.719 -14.797 1 90.5 88 VAL A CA 1
ATOM 695 C C . VAL A 1 88 ? 5.957 -40.469 -14.086 1 90.5 88 VAL A C 1
ATOM 697 O O . VAL A 1 88 ? 5.492 -40.562 -12.953 1 90.5 88 VAL A O 1
ATOM 700 N N . GLU A 1 89 ? 5.906 -39.375 -14.805 1 92.88 89 GLU A N 1
ATOM 701 C CA . GLU A 1 89 ? 5.449 -38.125 -14.211 1 92.88 89 GLU A CA 1
ATOM 702 C C . GLU A 1 89 ? 3.941 -38.125 -13.984 1 92.88 89 GLU A C 1
ATOM 704 O O . GLU A 1 89 ? 3.426 -37.375 -13.172 1 92.88 89 GLU A O 1
ATOM 709 N N . LEU A 1 90 ? 3.215 -38.969 -14.656 1 94 90 LEU A N 1
ATOM 710 C CA . LEU A 1 90 ? 1.764 -39.062 -14.523 1 94 90 LEU A CA 1
ATOM 711 C C . LEU A 1 90 ? 1.379 -39.75 -13.219 1 94 90 LEU A C 1
ATOM 713 O O . LEU A 1 90 ? 0.202 -39.781 -12.852 1 94 90 LEU A O 1
ATOM 717 N N . SER A 1 91 ? 2.424 -40.219 -12.516 1 92.44 91 SER A N 1
ATOM 718 C CA . SER A 1 91 ? 2.195 -40.875 -11.234 1 92.44 91 SER A CA 1
ATOM 719 C C . SER A 1 91 ? 1.669 -39.906 -10.195 1 92.44 91 SER A C 1
ATOM 721 O O . SER A 1 91 ? 1.196 -40.312 -9.133 1 92.44 91 SER A O 1
ATOM 723 N N . ILE A 1 92 ? 1.821 -38.594 -10.5 1 87.25 92 ILE A N 1
ATOM 724 C CA . ILE A 1 92 ? 1.274 -37.562 -9.625 1 87.25 92 ILE A CA 1
ATOM 725 C C . ILE A 1 92 ? -0.235 -37.75 -9.492 1 87.25 92 ILE A C 1
ATOM 727 O O . ILE A 1 92 ? -0.835 -37.281 -8.508 1 87.25 92 ILE A O 1
ATOM 731 N N . ILE A 1 93 ? -0.871 -38.375 -10.438 1 90.62 93 ILE A N 1
ATOM 732 C CA . ILE A 1 93 ? -2.299 -38.688 -10.406 1 90.62 93 ILE A CA 1
ATOM 733 C C . ILE A 1 93 ? -2.516 -40.094 -9.898 1 90.62 93 ILE A C 1
ATOM 735 O O . ILE A 1 93 ? -1.964 -41.062 -10.445 1 90.62 93 ILE A O 1
ATOM 739 N N . SER A 1 94 ? -3.227 -40.188 -8.883 1 90.12 94 SER A N 1
ATOM 740 C CA . SER A 1 94 ? -3.445 -41.469 -8.242 1 90.12 94 SER A CA 1
ATOM 741 C C . SER A 1 94 ? -4.277 -42.375 -9.133 1 90.12 94 SER A C 1
ATOM 743 O O . SER A 1 94 ? -5.312 -41.969 -9.664 1 90.12 94 SER A O 1
ATOM 745 N N . ASP A 1 95 ? -3.771 -43.625 -9.258 1 90.62 95 ASP A N 1
ATOM 746 C CA . ASP A 1 95 ? -4.48 -44.75 -9.883 1 90.62 95 ASP A CA 1
ATOM 747 C C . ASP A 1 95 ? -4.777 -44.469 -11.352 1 90.62 95 ASP A C 1
ATOM 749 O O . ASP A 1 95 ? -5.727 -45 -11.914 1 90.62 95 ASP A O 1
ATOM 753 N N . LEU A 1 96 ? -4.043 -43.531 -11.914 1 89.56 96 LEU A N 1
ATOM 754 C CA . LEU A 1 96 ? -4.277 -43.188 -13.312 1 89.56 96 LEU A CA 1
ATOM 755 C C . LEU A 1 96 ? -3.971 -44.375 -14.219 1 89.56 96 LEU A C 1
ATOM 757 O O . LEU A 1 96 ? -4.711 -44.656 -15.164 1 89.56 96 LEU A O 1
ATOM 761 N N . ASP A 1 97 ? -2.951 -45.094 -13.812 1 86.31 97 ASP A N 1
ATOM 762 C CA . ASP A 1 97 ? -2.498 -46.219 -14.602 1 86.31 97 ASP A CA 1
ATOM 763 C C . ASP A 1 97 ? -3.539 -47.344 -14.594 1 86.31 97 ASP A C 1
ATOM 765 O O . ASP A 1 97 ? -3.611 -48.156 -15.539 1 86.31 97 ASP A O 1
ATOM 769 N N . SER A 1 98 ? -4.316 -47.375 -13.594 1 91.44 98 SER A N 1
ATOM 770 C CA . SER A 1 98 ? -5.352 -48.406 -13.5 1 91.44 98 SER A CA 1
ATOM 771 C C . SER A 1 98 ? -6.617 -47.969 -14.234 1 91.44 98 SER A C 1
ATOM 773 O O . SER A 1 98 ? -7.426 -48.812 -14.633 1 91.44 98 SER A O 1
ATOM 775 N N . ARG A 1 99 ? -6.758 -46.719 -14.453 1 92.06 99 ARG A N 1
ATOM 776 C CA . ARG A 1 99 ? -7.973 -46.156 -15.062 1 92.06 99 ARG A CA 1
ATOM 777 C C . ARG A 1 99 ? -7.805 -46 -16.562 1 92.06 99 ARG A C 1
ATOM 779 O O . ARG A 1 99 ? -8.781 -46.094 -17.312 1 92.06 99 ARG A O 1
ATOM 786 N N . LEU A 1 100 ? -6.594 -45.781 -16.922 1 92.81 100 LEU A N 1
ATOM 787 C CA . LEU A 1 100 ? -6.332 -45.5 -18.328 1 92.81 100 LEU A CA 1
ATOM 788 C C . LEU A 1 100 ? -5.43 -46.594 -18.938 1 92.81 100 LEU A C 1
ATOM 790 O O . LEU A 1 100 ? -4.512 -47.062 -18.266 1 92.81 100 LEU A O 1
ATOM 794 N N . SER A 1 101 ? -5.711 -46.906 -20.156 1 92.69 101 SER A N 1
ATOM 795 C CA . SER A 1 101 ? -4.824 -47.781 -20.891 1 92.69 101 SER A CA 1
ATOM 796 C C . SER A 1 101 ? -3.531 -47.094 -21.281 1 92.69 101 SER A C 1
ATOM 798 O O . SER A 1 101 ? -3.42 -45.875 -21.156 1 92.69 101 SER A O 1
ATOM 800 N N . ASN A 1 102 ? -2.518 -47.938 -21.734 1 92.62 102 ASN A N 1
ATOM 801 C CA . ASN A 1 102 ? -1.256 -47.344 -22.188 1 92.62 102 ASN A CA 1
ATOM 802 C C . ASN A 1 102 ? -1.465 -46.375 -23.344 1 92.62 102 ASN A C 1
ATOM 804 O O . ASN A 1 102 ? -0.832 -45.312 -23.406 1 92.62 102 ASN A O 1
ATOM 808 N N . SER A 1 103 ? -2.398 -46.812 -24.188 1 94.5 103 SER A N 1
ATOM 809 C CA . SER A 1 103 ? -2.689 -45.969 -25.344 1 94.5 103 SER A CA 1
ATOM 810 C C . SER A 1 103 ? -3.32 -44.656 -24.906 1 94.5 103 SER A C 1
ATOM 812 O O . SER A 1 103 ? -2.961 -43.594 -25.422 1 94.5 103 SER A O 1
ATOM 814 N N . GLN A 1 104 ? -4.242 -44.688 -23.969 1 94.38 104 GLN A N 1
ATOM 815 C CA . GLN A 1 104 ? -4.902 -43.469 -23.438 1 94.38 104 GLN A CA 1
ATOM 816 C C . GLN A 1 104 ? -3.912 -42.562 -22.719 1 94.38 104 GLN A C 1
ATOM 818 O O . GLN A 1 104 ? -4.004 -41.344 -22.812 1 94.38 104 GLN A O 1
ATOM 823 N N . THR A 1 105 ? -3.025 -43.219 -22.062 1 94.62 105 THR A N 1
ATOM 824 C CA . THR A 1 105 ? -2.004 -42.469 -21.344 1 94.62 105 THR A CA 1
ATOM 825 C C . THR A 1 105 ? -1.127 -41.688 -22.328 1 94.62 105 THR A C 1
ATOM 827 O O . THR A 1 105 ? -0.811 -40.531 -22.094 1 94.62 105 THR A O 1
ATOM 830 N N . ASP A 1 106 ? -0.728 -42.344 -23.375 1 95.44 106 ASP A N 1
ATOM 831 C CA . ASP A 1 106 ? 0.074 -41.688 -24.406 1 95.44 106 ASP A CA 1
ATOM 832 C C . ASP A 1 106 ? -0.688 -40.531 -25.047 1 95.44 106 ASP A C 1
ATOM 834 O O . ASP A 1 106 ? -0.107 -39.5 -25.328 1 95.44 106 ASP A O 1
ATOM 838 N N . GLN A 1 107 ? -1.963 -40.75 -25.25 1 96.06 107 GLN A N 1
ATOM 839 C CA . GLN A 1 107 ? -2.797 -39.688 -25.812 1 96.06 107 GLN A CA 1
ATOM 840 C C . GLN A 1 107 ? -2.861 -38.469 -24.875 1 96.06 107 GLN A C 1
ATOM 842 O O . GLN A 1 107 ? -2.838 -37.344 -25.328 1 96.06 107 GLN A O 1
ATOM 847 N N . LEU A 1 108 ? -2.988 -38.781 -23.625 1 96.75 108 LEU A N 1
ATOM 848 C CA . LEU A 1 108 ? -3.041 -37.688 -22.641 1 96.75 108 LEU A CA 1
ATOM 849 C C . LEU A 1 108 ? -1.753 -36.875 -22.656 1 96.75 108 LEU A C 1
ATOM 851 O O . LEU A 1 108 ? -1.794 -35.656 -22.625 1 96.75 108 LEU A O 1
ATOM 855 N N . LEU A 1 109 ? -0.647 -37.562 -22.719 1 96.81 109 LEU A N 1
ATOM 856 C CA . LEU A 1 109 ? 0.646 -36.875 -22.75 1 96.81 109 LEU A CA 1
ATOM 857 C C . LEU A 1 109 ? 0.781 -36.031 -24.016 1 96.81 109 LEU A C 1
ATOM 859 O O . LEU A 1 109 ? 1.348 -34.938 -23.984 1 96.81 109 LEU A O 1
ATOM 863 N N . GLN A 1 110 ? 0.289 -36.531 -25.109 1 97.12 110 GLN A N 1
ATOM 864 C CA . GLN A 1 110 ? 0.312 -35.781 -26.359 1 97.12 110 GLN A CA 1
ATOM 865 C C . GLN A 1 110 ? -0.552 -34.531 -26.266 1 97.12 110 GLN A C 1
ATOM 867 O O . GLN A 1 110 ? -0.21 -33.5 -26.828 1 97.12 110 GLN A O 1
ATOM 872 N N . LEU A 1 111 ? -1.672 -34.656 -25.625 1 97.56 111 LEU A N 1
ATOM 873 C CA . LEU A 1 111 ? -2.557 -33.531 -25.422 1 97.56 111 LEU A CA 1
ATOM 874 C C . LEU A 1 111 ? -1.86 -32.438 -24.609 1 97.56 111 LEU A C 1
ATOM 876 O O . LEU A 1 111 ? -1.981 -31.25 -24.922 1 97.56 111 LEU A O 1
ATOM 880 N N . VAL A 1 112 ? -1.116 -32.844 -23.531 1 97.75 112 VAL A N 1
ATOM 881 C CA . VAL A 1 112 ? -0.362 -31.875 -22.719 1 97.75 112 VAL A CA 1
ATOM 882 C C . VAL A 1 112 ? 0.66 -31.156 -23.594 1 97.75 112 VAL A C 1
ATOM 884 O O . VAL A 1 112 ? 0.766 -29.922 -23.531 1 97.75 112 VAL A O 1
ATOM 887 N N . GLU A 1 113 ? 1.369 -31.922 -24.359 1 97.44 113 GLU A N 1
ATOM 888 C CA . GLU A 1 113 ? 2.389 -31.344 -25.234 1 97.44 113 GLU A CA 1
ATOM 889 C C . GLU A 1 113 ? 1.769 -30.406 -26.266 1 97.44 113 GLU A C 1
ATOM 891 O O . GLU A 1 113 ? 2.363 -29.391 -26.609 1 97.44 113 GLU A O 1
ATOM 896 N N . LYS A 1 114 ? 0.631 -30.75 -26.766 1 97.62 114 LYS A N 1
ATOM 897 C CA . LYS A 1 114 ? -0.067 -29.953 -27.766 1 97.62 114 LYS A CA 1
ATOM 898 C C . LYS A 1 114 ? -0.422 -28.578 -27.203 1 97.62 114 LYS A C 1
ATOM 900 O O . LYS A 1 114 ? -0.208 -27.547 -27.875 1 97.62 114 LYS A O 1
ATOM 905 N N . HIS A 1 115 ? -0.91 -28.484 -26.031 1 97.75 115 HIS A N 1
ATOM 906 C CA . HIS A 1 115 ? -1.421 -27.234 -25.469 1 97.75 115 HIS A CA 1
ATOM 907 C C . HIS A 1 115 ? -0.33 -26.484 -24.703 1 97.75 115 HIS A C 1
ATOM 909 O O . HIS A 1 115 ? -0.399 -25.266 -24.562 1 97.75 115 HIS A O 1
ATOM 915 N N . PHE A 1 116 ? 0.684 -27.266 -24.234 1 97.88 116 PHE A N 1
ATOM 916 C CA . PHE A 1 116 ? 1.744 -26.641 -23.438 1 97.88 116 PHE A CA 1
ATOM 917 C C . PHE A 1 116 ? 3.115 -27.062 -23.953 1 97.88 116 PHE A C 1
ATOM 919 O O . PHE A 1 116 ? 3.939 -27.578 -23.203 1 97.88 116 PHE A O 1
ATOM 926 N N . PRO A 1 117 ? 3.438 -26.75 -25.172 1 96.81 117 PRO A N 1
ATOM 927 C CA . PRO A 1 117 ? 4.742 -27.172 -25.688 1 96.81 117 PRO A CA 1
ATOM 928 C C . PRO A 1 117 ? 5.91 -26.578 -24.891 1 96.81 117 PRO A C 1
ATOM 930 O O . PRO A 1 117 ? 6.84 -27.297 -24.531 1 96.81 117 PRO A O 1
ATOM 933 N N . ASP A 1 118 ? 5.824 -25.312 -24.625 1 96.44 118 ASP A N 1
ATOM 934 C CA . ASP A 1 118 ? 6.898 -24.656 -23.875 1 96.44 118 ASP A CA 1
ATOM 935 C C . ASP A 1 118 ? 6.855 -25.062 -22.406 1 96.44 118 ASP A C 1
ATOM 937 O O . ASP A 1 118 ? 7.891 -25.109 -21.734 1 96.44 118 ASP A O 1
ATOM 941 N N . GLY A 1 119 ? 5.66 -25.375 -21.922 1 96.94 119 GLY A N 1
ATOM 942 C CA . GLY A 1 119 ? 5.523 -25.859 -20.547 1 96.94 119 GLY A CA 1
ATOM 943 C C . GLY A 1 119 ? 6.191 -27.203 -20.312 1 96.94 119 GLY A C 1
ATOM 944 O O . GLY A 1 119 ? 6.844 -27.406 -19.297 1 96.94 119 GLY A O 1
ATOM 945 N N . VAL A 1 120 ? 5.992 -28.047 -21.297 1 96.94 120 VAL A N 1
ATOM 946 C CA . VAL A 1 120 ? 6.594 -29.375 -21.203 1 96.94 120 VAL A CA 1
ATOM 947 C C . VAL A 1 120 ? 8.117 -29.25 -21.203 1 96.94 120 VAL A C 1
ATOM 949 O O . VAL A 1 120 ? 8.797 -29.906 -20.422 1 96.94 120 VAL A O 1
ATOM 952 N N . THR A 1 121 ? 8.617 -28.391 -22.094 1 96.06 121 THR A N 1
ATOM 953 C CA . THR A 1 121 ? 10.055 -28.156 -22.141 1 96.06 121 THR A CA 1
ATOM 954 C C . THR A 1 121 ? 10.555 -27.609 -20.797 1 96.06 121 THR A C 1
ATOM 956 O O . THR A 1 121 ? 11.578 -28.047 -20.281 1 96.06 121 THR A O 1
ATOM 959 N N . ALA A 1 122 ? 9.836 -26.75 -20.266 1 95.62 122 ALA A N 1
ATOM 960 C CA . ALA A 1 122 ? 10.203 -26.141 -18.984 1 95.62 122 ALA A CA 1
ATOM 961 C C . ALA A 1 122 ? 10.18 -27.188 -17.859 1 95.62 122 ALA A C 1
ATOM 963 O O . ALA A 1 122 ? 11.078 -27.203 -17.016 1 95.62 122 ALA A O 1
ATOM 964 N N . SER A 1 123 ? 9.133 -27.938 -17.844 1 95.75 123 SER A N 1
ATOM 965 C CA . SER A 1 123 ? 9.016 -28.969 -16.828 1 95.75 123 SER A CA 1
ATOM 966 C C . SER A 1 123 ? 10.203 -29.922 -16.859 1 95.75 123 SER A C 1
ATOM 968 O O . SER A 1 123 ? 10.719 -30.328 -15.82 1 95.75 123 SER A O 1
ATOM 970 N N . GLN A 1 124 ? 10.625 -30.281 -18.047 1 94.62 124 GLN A N 1
ATOM 971 C CA . GLN A 1 124 ? 11.773 -31.172 -18.188 1 94.62 124 GLN A CA 1
ATOM 972 C C . GLN A 1 124 ? 13.039 -30.547 -17.625 1 94.62 124 GLN A C 1
ATOM 974 O O . GLN A 1 124 ? 13.836 -31.219 -16.969 1 94.62 124 GLN A O 1
ATOM 979 N N . MET A 1 125 ? 13.141 -29.297 -17.875 1 94.31 125 MET A N 1
ATOM 980 C CA . MET A 1 125 ? 14.305 -28.578 -17.344 1 94.31 125 MET A CA 1
ATOM 981 C C . MET A 1 125 ? 14.266 -28.516 -15.828 1 94.31 125 MET A C 1
ATOM 983 O O . MET A 1 125 ? 15.289 -28.734 -15.172 1 94.31 125 MET A O 1
ATOM 987 N N . ILE A 1 126 ? 13.188 -28.312 -15.328 1 93.44 126 ILE A N 1
ATOM 988 C CA . ILE A 1 126 ? 13.031 -28.203 -13.883 1 93.44 126 ILE A CA 1
ATOM 989 C C . ILE A 1 126 ? 13.328 -29.547 -13.227 1 93.44 126 ILE A C 1
ATOM 991 O O . ILE A 1 126 ? 14 -29.609 -12.195 1 93.44 126 ILE A O 1
ATOM 995 N N . ASN A 1 127 ? 12.82 -30.531 -13.859 1 91.38 127 ASN A N 1
ATOM 996 C CA . ASN A 1 127 ? 13.047 -31.859 -13.32 1 91.38 127 ASN A CA 1
ATOM 997 C C . ASN A 1 127 ? 14.523 -32.25 -13.406 1 91.38 127 ASN A C 1
ATOM 999 O O . ASN A 1 127 ? 15.008 -33.031 -12.57 1 91.38 127 ASN A O 1
ATOM 1003 N N . SER A 1 128 ? 15.156 -31.734 -14.359 1 92.5 128 SER A N 1
ATOM 1004 C CA . SER A 1 128 ? 16.562 -32.094 -14.562 1 92.5 128 SER A CA 1
ATOM 1005 C C . SER A 1 128 ? 17.484 -31.203 -13.734 1 92.5 128 SER A C 1
ATOM 1007 O O . SER A 1 128 ? 18.438 -31.703 -13.125 1 92.5 128 SER A O 1
ATOM 1009 N N . THR A 1 129 ? 17.25 -29.844 -13.711 1 92.81 129 THR A N 1
ATOM 1010 C CA . THR A 1 129 ? 18.188 -28.906 -13.102 1 92.81 129 THR A CA 1
ATOM 1011 C C . THR A 1 129 ? 17.609 -28.312 -11.812 1 92.81 129 THR A C 1
ATOM 1013 O O . THR A 1 129 ? 18.312 -27.672 -11.047 1 92.81 129 THR A O 1
ATOM 1016 N N . GLY A 1 130 ? 16.344 -28.578 -11.555 1 91.44 130 GLY A N 1
ATOM 1017 C CA . GLY A 1 130 ? 15.695 -28.078 -10.352 1 91.44 130 GLY A CA 1
ATOM 1018 C C . GLY A 1 130 ? 15.164 -26.672 -10.516 1 91.44 130 GLY A C 1
ATOM 1019 O O . GLY A 1 130 ? 14.516 -26.141 -9.602 1 91.44 130 GLY A O 1
ATOM 1020 N N . THR A 1 131 ? 15.516 -25.969 -11.617 1 91.69 131 THR A N 1
ATOM 1021 C CA . THR A 1 131 ? 15.078 -24.594 -11.828 1 91.69 131 THR A CA 1
ATOM 1022 C C . THR A 1 131 ? 15.055 -24.266 -13.32 1 91.69 131 THR A C 1
ATOM 1024 O O . THR A 1 131 ? 15.688 -24.938 -14.125 1 91.69 131 THR A O 1
ATOM 1027 N N . LEU A 1 132 ? 14.07 -23.406 -13.703 1 88.62 132 LEU A N 1
ATOM 1028 C CA . LEU A 1 132 ? 14.102 -22.844 -15.047 1 88.62 132 LEU A CA 1
ATOM 1029 C C . LEU A 1 132 ? 15.203 -21.797 -15.172 1 88.62 132 LEU A C 1
ATOM 1031 O O . LEU A 1 132 ? 15.391 -20.969 -14.273 1 88.62 132 LEU A O 1
ATOM 1035 N N . GLU A 1 133 ? 16.469 -22.109 -15.07 1 68.69 133 GLU A N 1
ATOM 1036 C CA . GLU A 1 133 ? 17.578 -21.172 -15.125 1 68.69 133 GLU A CA 1
ATOM 1037 C C . GLU A 1 133 ? 17.203 -19.891 -15.875 1 68.69 133 GLU A C 1
ATOM 1039 O O . GLU A 1 133 ? 16.672 -19.953 -16.984 1 68.69 133 GLU A O 1
ATOM 1044 N N . ALA A 1 134 ? 16.5 -18.969 -15.375 1 52.12 134 ALA A N 1
ATOM 1045 C CA . ALA A 1 134 ? 16.375 -17.672 -16.031 1 52.12 134 ALA A CA 1
ATOM 1046 C C . ALA A 1 134 ? 17.688 -17.281 -16.719 1 52.12 134 ALA A C 1
ATOM 1048 O O . ALA A 1 134 ? 18.75 -17.281 -16.109 1 52.12 134 ALA A O 1
ATOM 1049 N N . SER A 1 135 ? 18.016 -17.875 -17.859 1 43.06 135 SER A N 1
ATOM 1050 C CA . SER A 1 135 ? 19.031 -17.031 -18.5 1 43.06 135 SER A CA 1
ATOM 1051 C C . SER A 1 135 ? 18.75 -15.555 -18.25 1 43.06 135 SER A C 1
ATOM 1053 O O . SER A 1 135 ? 18 -14.93 -19 1 43.06 135 SER A O 1
ATOM 1055 N N . GLU A 1 136 ? 18.203 -15.227 -17.297 1 38.56 136 GLU A N 1
ATOM 1056 C CA . GLU A 1 136 ? 18.062 -13.789 -17.094 1 38.56 136 GLU A CA 1
ATOM 1057 C C . GLU A 1 136 ? 19.375 -13.055 -17.375 1 38.56 136 GLU A C 1
ATOM 1059 O O . GLU A 1 136 ? 20.406 -13.375 -16.781 1 38.56 136 GLU A O 1
ATOM 1064 N N . ASP A 1 137 ? 19.516 -12.562 -18.578 1 35.41 137 ASP A N 1
ATOM 1065 C CA . ASP A 1 137 ? 20.234 -11.305 -18.797 1 35.41 137 ASP A CA 1
ATOM 1066 C C . ASP A 1 137 ? 19.844 -10.273 -17.734 1 35.41 137 ASP A C 1
ATOM 1068 O O . ASP A 1 137 ? 18.688 -9.859 -17.656 1 35.41 137 ASP A O 1
ATOM 1072 N N . ILE A 1 138 ? 19.875 -10.469 -16.484 1 26.56 138 ILE A N 1
ATOM 1073 C CA . ILE A 1 138 ? 20.203 -9.172 -15.906 1 26.56 138 ILE A CA 1
ATOM 1074 C C . ILE A 1 138 ? 21.5 -8.648 -16.5 1 26.56 138 ILE A C 1
ATOM 1076 O O . ILE A 1 138 ? 22.469 -9.391 -16.656 1 26.56 138 ILE A O 1
ATOM 1080 N N . MET B 1 1 ? -2.318 -25.125 -6.559 1 54 1 MET B N 1
ATOM 1081 C CA . MET B 1 1 ? -2.154 -24.281 -5.375 1 54 1 MET B CA 1
ATOM 1082 C C . MET B 1 1 ? -3.504 -23.781 -4.879 1 54 1 MET B C 1
ATOM 1084 O O . MET B 1 1 ? -4.438 -23.609 -5.668 1 54 1 MET B O 1
ATOM 1088 N N . GLU B 1 2 ? -3.926 -24.234 -3.73 1 52.88 2 GLU B N 1
ATOM 1089 C CA . GLU B 1 2 ? -5.23 -23.859 -3.199 1 52.88 2 GLU B CA 1
ATOM 1090 C C . GLU B 1 2 ? -5.191 -22.438 -2.615 1 52.88 2 GLU B C 1
ATOM 1092 O O . GLU B 1 2 ? -4.262 -22.094 -1.885 1 52.88 2 GLU B O 1
ATOM 1097 N N . LEU B 1 3 ? -5.562 -21.594 -3.383 1 55.41 3 LEU B N 1
ATOM 1098 C CA . LEU B 1 3 ? -5.766 -20.328 -2.684 1 55.41 3 LEU B CA 1
ATOM 1099 C C . LEU B 1 3 ? -7.105 -20.312 -1.955 1 55.41 3 LEU B C 1
ATOM 1101 O O . LEU B 1 3 ? -8.133 -20.688 -2.527 1 55.41 3 LEU B O 1
ATOM 1105 N N . ILE B 1 4 ? -7.031 -20.656 -0.703 1 52.47 4 ILE B N 1
ATOM 1106 C CA . ILE B 1 4 ? -8.219 -20.797 0.133 1 52.47 4 ILE B CA 1
ATOM 1107 C C . ILE B 1 4 ? -8.961 -19.469 0.21 1 52.47 4 ILE B C 1
ATOM 1109 O O . ILE B 1 4 ? -8.445 -18.484 0.763 1 52.47 4 ILE B O 1
ATOM 1113 N N . ASP B 1 5 ? -9.539 -19.141 -0.871 1 52.12 5 ASP B N 1
ATOM 1114 C CA . ASP B 1 5 ? -10.578 -18.188 -0.502 1 52.12 5 ASP B CA 1
ATOM 1115 C C . ASP B 1 5 ? -11.531 -18.781 0.53 1 52.12 5 ASP B C 1
ATOM 1117 O O . ASP B 1 5 ? -12.156 -19.828 0.284 1 52.12 5 ASP B O 1
ATOM 1121 N N . PRO B 1 6 ? -11.305 -18.531 1.693 1 55.09 6 PRO B N 1
ATOM 1122 C CA . PRO B 1 6 ? -12.125 -19.156 2.736 1 55.09 6 PRO B CA 1
ATOM 1123 C C . PRO B 1 6 ? -13.539 -19.484 2.262 1 55.09 6 PRO B C 1
ATOM 1125 O O . PRO B 1 6 ? -14.117 -20.484 2.684 1 55.09 6 PRO B O 1
ATOM 1128 N N . GLN B 1 7 ? -14.109 -18.719 1.499 1 55.53 7 GLN B N 1
ATOM 1129 C CA . GLN B 1 7 ? -15.539 -18.922 1.262 1 55.53 7 GLN B CA 1
ATOM 1130 C C . GLN B 1 7 ? -15.773 -19.859 0.084 1 55.53 7 GLN B C 1
ATOM 1132 O O . GLN B 1 7 ? -16.797 -20.547 0.024 1 55.53 7 GLN B O 1
ATOM 1137 N N . ASN B 1 8 ? -15.008 -19.719 -0.978 1 57.19 8 ASN B N 1
ATOM 1138 C CA . ASN B 1 8 ? -15.188 -20.625 -2.105 1 57.19 8 ASN B CA 1
ATOM 1139 C C . ASN B 1 8 ? -13.859 -21.172 -2.613 1 57.19 8 ASN B C 1
ATOM 1141 O O . ASN B 1 8 ? -13.242 -20.578 -3.508 1 57.19 8 ASN B O 1
ATOM 1145 N N . PRO B 1 9 ? -13.391 -22.188 -1.905 1 63.56 9 PRO B N 1
ATOM 1146 C CA . PRO B 1 9 ? -12.102 -22.766 -2.289 1 63.56 9 PRO B CA 1
ATOM 1147 C C . PRO B 1 9 ? -12.047 -23.172 -3.76 1 63.56 9 PRO B C 1
ATOM 1149 O O . PRO B 1 9 ? -12.898 -23.938 -4.219 1 63.56 9 PRO B O 1
ATOM 1152 N N . ARG B 1 10 ? -11.867 -22.078 -4.668 1 77.25 10 ARG B N 1
ATOM 1153 C CA . ARG B 1 10 ? -11.711 -22.438 -6.074 1 77.25 10 ARG B CA 1
ATOM 1154 C C . ARG B 1 10 ? -10.273 -22.859 -6.371 1 77.25 10 ARG B C 1
ATOM 1156 O O . ARG B 1 10 ? -9.328 -22.297 -5.816 1 77.25 10 ARG B O 1
ATOM 1163 N N . LEU B 1 11 ? -10.172 -24.031 -6.914 1 86.31 11 LEU B N 1
ATOM 1164 C CA . LEU B 1 11 ? -8.875 -24.5 -7.371 1 86.31 11 LEU B CA 1
ATOM 1165 C C . LEU B 1 11 ? -8.297 -23.594 -8.445 1 86.31 11 LEU B C 1
ATOM 1167 O O . LEU B 1 11 ? -9.016 -23.156 -9.344 1 86.31 11 LEU B O 1
ATOM 1171 N N . LEU B 1 12 ? -7.109 -23.016 -8.164 1 91.5 12 LEU B N 1
ATOM 1172 C CA . LEU B 1 12 ? -6.441 -22.125 -9.102 1 91.5 12 LEU B CA 1
ATOM 1173 C C . LEU B 1 12 ? -5.199 -22.781 -9.688 1 91.5 12 LEU B C 1
ATOM 1175 O O . LEU B 1 12 ? -4.484 -23.5 -8.984 1 91.5 12 LEU B O 1
ATOM 1179 N N . THR B 1 13 ? -5.035 -22.547 -10.961 1 94 13 THR B N 1
ATOM 1180 C CA . THR B 1 13 ? -3.789 -22.984 -11.586 1 94 13 THR B CA 1
ATOM 1181 C C . THR B 1 13 ? -2.629 -22.094 -11.148 1 94 13 THR B C 1
ATOM 1183 O O . THR B 1 13 ? -2.838 -20.969 -10.711 1 94 13 THR B O 1
ATOM 1186 N N . ASN B 1 14 ? -1.396 -22.609 -11.266 1 94.25 14 ASN B N 1
ATOM 1187 C CA . ASN B 1 14 ? -0.214 -21.797 -11 1 94.25 14 ASN B CA 1
ATOM 1188 C C . ASN B 1 14 ? -0.168 -20.562 -11.891 1 94.25 14 ASN B C 1
ATOM 1190 O O . ASN B 1 14 ? 0.28 -19.484 -11.469 1 94.25 14 ASN B O 1
ATOM 1194 N N . LEU B 1 15 ? -0.669 -20.672 -13.102 1 95.56 15 LEU B N 1
ATOM 1195 C CA . LEU B 1 15 ? -0.72 -19.531 -14.016 1 95.56 15 LEU B CA 1
ATOM 1196 C C . LEU B 1 15 ? -1.617 -18.438 -13.461 1 95.56 15 LEU B C 1
ATOM 1198 O O . LEU B 1 15 ? -1.245 -17.266 -13.477 1 95.56 15 LEU B O 1
ATOM 1202 N N . GLU B 1 16 ? -2.701 -18.828 -12.969 1 94.25 16 GLU B N 1
ATOM 1203 C CA . GLU B 1 16 ? -3.643 -17.891 -12.383 1 94.25 16 GLU B CA 1
ATOM 1204 C C . GLU B 1 16 ? -3.057 -17.219 -11.141 1 94.25 16 GLU B C 1
ATOM 1206 O O . GLU B 1 16 ? -3.207 -16.016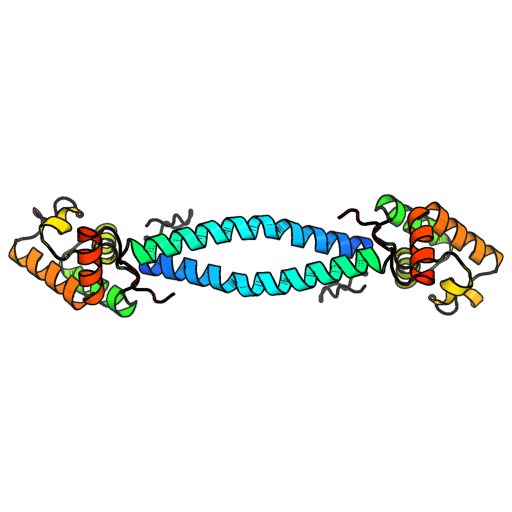 -10.945 1 94.25 16 GLU B O 1
ATOM 1211 N N . VAL B 1 17 ? -2.465 -18.031 -10.305 1 93.44 17 VAL B N 1
ATOM 1212 C CA . VAL B 1 17 ? -1.832 -17.516 -9.094 1 93.44 17 VAL B CA 1
ATOM 1213 C C . VAL B 1 17 ? -0.75 -16.5 -9.469 1 93.44 17 VAL B C 1
ATOM 1215 O O . VAL B 1 17 ? -0.678 -15.414 -8.891 1 93.44 17 VAL B O 1
ATOM 1218 N N . LEU B 1 18 ? 0.114 -16.875 -10.398 1 94.44 18 LEU B N 1
ATOM 1219 C CA . LEU B 1 18 ? 1.177 -15.984 -10.852 1 94.44 18 LEU B CA 1
ATOM 1220 C C . LEU B 1 18 ? 0.604 -14.656 -11.344 1 94.44 18 LEU B C 1
ATOM 1222 O O . LEU B 1 18 ? 1.138 -13.594 -11.031 1 94.44 18 LEU B O 1
ATOM 1226 N N . LYS B 1 19 ? -0.471 -14.734 -12.047 1 93.31 19 LYS B N 1
ATOM 1227 C CA . LYS B 1 19 ? -1.129 -13.531 -12.547 1 93.31 19 LYS B CA 1
ATOM 1228 C C . LYS B 1 19 ? -1.645 -12.672 -11.406 1 93.31 19 LYS B C 1
ATOM 1230 O O . LYS B 1 19 ? -1.513 -11.445 -11.438 1 93.31 19 LYS B O 1
ATOM 1235 N N . LEU B 1 20 ? -2.223 -13.305 -10.422 1 91.75 20 LEU B N 1
ATOM 1236 C CA . LEU B 1 20 ? -2.734 -12.594 -9.258 1 91.75 20 LEU B CA 1
ATOM 1237 C C . LEU B 1 20 ? -1.605 -11.883 -8.523 1 91.75 20 LEU B C 1
ATOM 1239 O O . LEU B 1 20 ? -1.763 -10.727 -8.109 1 91.75 20 LEU B O 1
ATOM 1243 N N . ILE B 1 21 ? -0.532 -12.57 -8.359 1 92.12 21 ILE B N 1
ATOM 1244 C CA . ILE B 1 21 ? 0.632 -12.023 -7.672 1 92.12 21 ILE B CA 1
ATOM 1245 C C . ILE B 1 21 ? 1.16 -10.812 -8.445 1 92.12 21 ILE B C 1
ATOM 1247 O O . ILE B 1 21 ? 1.427 -9.766 -7.867 1 92.12 21 ILE B O 1
ATOM 1251 N N . LYS B 1 22 ? 1.295 -10.969 -9.789 1 91.31 22 LYS B N 1
ATOM 1252 C CA . LYS B 1 22 ? 1.798 -9.891 -10.633 1 91.31 22 LYS B CA 1
ATOM 1253 C C . LYS B 1 22 ? 0.888 -8.672 -10.562 1 91.31 22 LYS B C 1
ATOM 1255 O O . LYS B 1 22 ? 1.367 -7.535 -10.508 1 91.31 22 LYS B O 1
ATOM 1260 N N . ASP B 1 23 ? -0.404 -8.844 -10.531 1 91.19 23 ASP B N 1
ATOM 1261 C CA . ASP B 1 23 ? -1.369 -7.758 -10.43 1 91.19 23 ASP B CA 1
ATOM 1262 C C . ASP B 1 23 ? -1.186 -6.984 -9.125 1 91.19 23 ASP B C 1
ATOM 1264 O O . ASP B 1 23 ? -1.239 -5.754 -9.109 1 91.19 23 ASP B O 1
ATOM 1268 N N . LYS B 1 24 ? -0.949 -7.719 -8.086 1 88.88 24 LYS B N 1
ATOM 1269 C CA . LYS B 1 24 ? -0.769 -7.105 -6.77 1 88.88 24 LYS B CA 1
ATOM 1270 C C . LYS B 1 24 ? 0.542 -6.328 -6.703 1 88.88 24 LYS B C 1
ATOM 1272 O O . LYS B 1 24 ? 0.594 -5.234 -6.133 1 88.88 24 LYS B O 1
ATOM 1277 N N . LEU B 1 25 ? 1.565 -6.867 -7.32 1 86.69 25 LEU B N 1
ATOM 1278 C CA . LEU B 1 25 ? 2.869 -6.215 -7.336 1 86.69 25 LEU B CA 1
ATOM 1279 C C . LEU B 1 25 ? 2.82 -4.922 -8.141 1 86.69 25 LEU B C 1
ATOM 1281 O O . LEU B 1 25 ? 3.469 -3.938 -7.785 1 86.69 25 LEU B O 1
ATOM 1285 N N . GLU B 1 26 ? 2.119 -4.891 -9.156 1 86 26 GLU B N 1
ATOM 1286 C CA . GLU B 1 26 ? 1.989 -3.703 -10 1 86 26 GLU B CA 1
ATOM 1287 C C . GLU B 1 26 ? 1.274 -2.576 -9.258 1 86 26 GLU B C 1
ATOM 1289 O O . GLU B 1 26 ? 1.521 -1.398 -9.523 1 86 26 GLU B O 1
ATOM 1294 N N . SER B 1 27 ? 0.432 -2.875 -8.297 1 82.75 27 SER B N 1
ATOM 1295 C CA . SER B 1 27 ? -0.259 -1.884 -7.477 1 82.75 27 SER B CA 1
ATOM 1296 C C . SER B 1 27 ? 0.705 -1.185 -6.523 1 82.75 27 SER B C 1
ATOM 1298 O O . SER B 1 27 ? 0.448 -0.061 -6.086 1 82.75 27 SER B O 1
ATOM 1300 N N . LYS B 1 28 ? 1.853 -1.71 -6.348 1 74.25 28 LYS B N 1
ATOM 1301 C CA . LYS B 1 28 ? 2.906 -1.185 -5.484 1 74.25 28 LYS B CA 1
ATOM 1302 C C . LYS B 1 28 ? 3.438 0.145 -6.012 1 74.25 28 LYS B C 1
ATOM 1304 O O . LYS B 1 28 ? 3.734 1.054 -5.234 1 74.25 28 LYS B O 1
ATOM 1309 N N . LYS B 1 29 ? 3.557 0.219 -7.32 1 75.69 29 LYS B N 1
ATOM 1310 C CA . LYS B 1 29 ? 4.043 1.464 -7.91 1 75.69 29 LYS B CA 1
ATOM 1311 C C . LYS B 1 29 ? 3.18 2.648 -7.48 1 75.69 29 LYS B C 1
ATOM 1313 O O . LYS B 1 29 ? 3.701 3.711 -7.141 1 75.69 29 LYS B O 1
ATOM 1318 N N . LYS B 1 30 ? 1.954 2.412 -7.371 1 78.69 30 LYS B N 1
ATOM 1319 C CA . LYS B 1 30 ? 1.014 3.445 -6.945 1 78.69 30 LYS B CA 1
ATOM 1320 C C . LYS B 1 30 ? 1.201 3.785 -5.469 1 78.69 30 LYS B C 1
ATOM 1322 O O . LYS B 1 30 ? 1.189 4.961 -5.094 1 78.69 30 LYS B O 1
ATOM 1327 N N . VAL B 1 31 ? 1.526 2.805 -4.746 1 80.38 31 VAL B N 1
ATOM 1328 C CA . VAL B 1 31 ? 1.708 2.955 -3.309 1 80.38 31 VAL B CA 1
ATOM 1329 C C . VAL B 1 31 ? 2.959 3.787 -3.029 1 80.38 31 VAL B C 1
ATOM 1331 O O . VAL B 1 31 ? 2.949 4.664 -2.162 1 80.38 31 VAL B O 1
ATOM 1334 N N . ARG B 1 32 ? 3.99 3.609 -3.852 1 80.56 32 ARG B N 1
ATOM 1335 C CA . ARG B 1 32 ? 5.238 4.344 -3.664 1 80.56 32 ARG B CA 1
ATOM 1336 C C . ARG B 1 32 ? 5.031 5.84 -3.898 1 80.56 32 ARG B C 1
ATOM 1338 O O . ARG B 1 32 ? 5.527 6.664 -3.129 1 80.56 32 ARG B O 1
ATOM 1345 N N . ARG B 1 33 ? 4.312 6.199 -4.953 1 83.5 33 ARG B N 1
ATOM 1346 C CA . ARG B 1 33 ? 4.039 7.598 -5.27 1 83.5 33 ARG B CA 1
ATOM 1347 C C . ARG B 1 33 ? 3.238 8.266 -4.156 1 83.5 33 ARG B C 1
ATOM 1349 O O . ARG B 1 33 ? 3.541 9.391 -3.76 1 83.5 33 ARG B O 1
ATOM 1356 N N . GLN B 1 34 ? 2.277 7.566 -3.605 1 86.38 34 GLN B N 1
ATOM 1357 C CA . GLN B 1 34 ? 1.458 8.086 -2.516 1 86.38 34 GLN B CA 1
ATOM 1358 C C . GLN B 1 34 ? 2.289 8.297 -1.252 1 86.38 34 GLN B C 1
ATOM 1360 O O . GLN B 1 34 ? 2.137 9.305 -0.563 1 86.38 34 GLN B O 1
ATOM 1365 N N . GLN B 1 35 ? 3.213 7.422 -1.021 1 85.44 35 GLN B N 1
ATOM 1366 C CA . GLN B 1 35 ? 4.062 7.516 0.163 1 85.44 35 GLN B CA 1
ATOM 1367 C C . GLN B 1 35 ? 4.973 8.734 0.09 1 85.44 35 GLN B C 1
ATOM 1369 O O . GLN B 1 35 ? 5.164 9.438 1.087 1 85.44 35 GLN B O 1
ATOM 1374 N N . THR B 1 36 ? 5.531 8.992 -1.09 1 89.12 36 THR B N 1
ATOM 1375 C CA . THR B 1 36 ? 6.375 10.164 -1.279 1 89.12 36 THR B CA 1
ATOM 1376 C C . THR B 1 36 ? 5.605 11.445 -0.963 1 89.12 36 THR B C 1
ATOM 1378 O O . THR B 1 36 ? 6.113 12.328 -0.267 1 89.12 36 THR B O 1
ATOM 1381 N N . LEU B 1 37 ? 4.426 11.547 -1.39 1 91.75 37 LEU B N 1
ATOM 1382 C CA . LEU B 1 37 ? 3.58 12.703 -1.119 1 91.75 37 LEU B CA 1
ATOM 1383 C C . LEU B 1 37 ? 3.311 12.844 0.375 1 91.75 37 LEU B C 1
ATOM 1385 O O . LEU B 1 37 ? 3.352 13.945 0.917 1 91.75 37 LEU B O 1
ATOM 1389 N N . LEU B 1 38 ? 3.043 11.711 1.035 1 90.19 38 LEU B N 1
ATOM 1390 C CA . LEU B 1 38 ? 2.762 11.719 2.467 1 90.19 38 LEU B CA 1
ATOM 1391 C C . LEU B 1 38 ? 3.986 12.172 3.258 1 90.19 38 LEU B C 1
ATOM 1393 O O . LEU B 1 38 ? 3.871 12.969 4.188 1 90.19 38 LEU B O 1
ATOM 1397 N N . TYR B 1 39 ? 5.129 11.758 2.904 1 91.25 39 TYR B N 1
ATOM 1398 C CA . TYR B 1 39 ? 6.367 12.148 3.568 1 91.25 39 TYR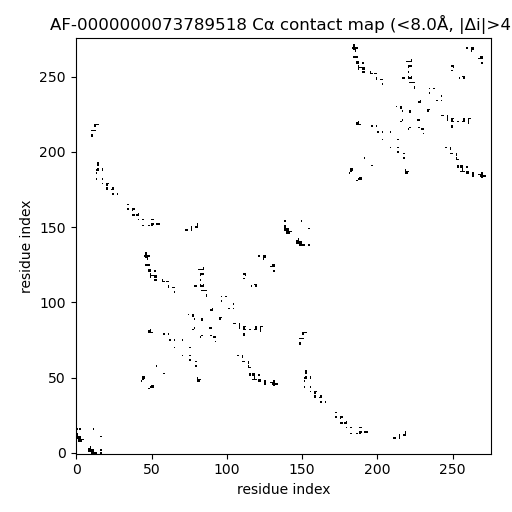 B CA 1
ATOM 1399 C C . TYR B 1 39 ? 6.621 13.641 3.402 1 91.25 39 TYR B C 1
ATOM 1401 O O . TYR B 1 39 ? 6.961 14.336 4.367 1 91.25 39 TYR B O 1
ATOM 1409 N N . THR B 1 40 ? 6.484 14.141 2.219 1 94.38 40 THR B N 1
ATOM 1410 C CA . THR B 1 40 ? 6.691 15.562 1.94 1 94.38 40 THR B CA 1
ATOM 1411 C C . THR B 1 40 ? 5.715 16.422 2.738 1 94.38 40 THR B C 1
ATOM 1413 O O . THR B 1 40 ? 6.102 17.438 3.307 1 94.38 40 THR B O 1
ATOM 1416 N N . GLY B 1 41 ? 4.512 15.992 2.822 1 93.19 41 GLY B N 1
ATOM 1417 C CA . GLY B 1 41 ? 3.504 16.688 3.613 1 93.19 41 GLY B CA 1
ATOM 1418 C C . GLY B 1 41 ? 3.809 16.688 5.098 1 93.19 41 GLY B C 1
ATOM 1419 O O . GLY B 1 41 ? 3.729 17.719 5.754 1 93.19 41 GLY B O 1
ATOM 1420 N N . ALA B 1 42 ? 4.098 15.562 5.547 1 93.19 42 ALA B N 1
ATOM 1421 C CA . ALA B 1 42 ? 4.445 15.461 6.961 1 93.19 42 ALA B CA 1
ATOM 1422 C C . ALA B 1 42 ? 5.656 16.328 7.289 1 93.19 42 ALA B C 1
ATOM 1424 O O . ALA B 1 42 ? 5.684 17 8.32 1 93.19 42 ALA B O 1
ATOM 1425 N N . LYS B 1 43 ? 6.621 16.312 6.375 1 93.94 43 LYS B N 1
ATOM 1426 C CA . LYS B 1 43 ? 7.816 17.125 6.555 1 93.94 43 LYS B CA 1
ATOM 1427 C C . LYS B 1 43 ? 7.469 18.609 6.594 1 93.94 43 LYS B C 1
ATOM 1429 O O . LYS B 1 43 ? 7.945 19.344 7.465 1 93.94 43 LYS B O 1
ATOM 1434 N N . TYR B 1 44 ? 6.672 19.016 5.742 1 93.88 44 TYR B N 1
ATOM 1435 C CA . TYR B 1 44 ? 6.215 20.406 5.715 1 93.88 44 TYR B CA 1
ATOM 1436 C C . TYR B 1 44 ? 5.535 20.781 7.027 1 93.88 44 TYR B C 1
ATOM 1438 O O . TYR B 1 44 ? 5.871 21.797 7.637 1 93.88 44 TYR B O 1
ATOM 1446 N N . LEU B 1 45 ? 4.645 20.016 7.48 1 94.62 45 LEU B N 1
ATOM 1447 C CA . LEU B 1 45 ? 3.869 20.297 8.688 1 94.62 45 LEU B CA 1
ATOM 1448 C C . LEU B 1 45 ? 4.766 20.281 9.922 1 94.62 45 LEU B C 1
ATOM 1450 O O . LEU B 1 45 ? 4.578 21.094 10.836 1 94.62 45 LEU B O 1
ATOM 1454 N N . ASN B 1 46 ? 5.754 19.453 9.906 1 94.12 46 ASN B N 1
ATOM 1455 C CA . ASN B 1 46 ? 6.66 19.328 11.047 1 94.12 46 ASN B CA 1
ATOM 1456 C C . ASN B 1 46 ? 7.66 20.484 11.094 1 94.12 46 ASN B C 1
ATOM 1458 O O . ASN B 1 46 ? 8.148 20.844 12.172 1 94.12 46 ASN B O 1
ATOM 1462 N N . THR B 1 47 ? 7.934 21.094 9.875 1 94.06 47 THR B N 1
ATOM 1463 C CA . THR B 1 47 ? 9.008 22.062 9.828 1 94.06 47 THR B CA 1
ATOM 1464 C C . THR B 1 47 ? 8.453 23.484 9.633 1 94.06 47 THR B C 1
ATOM 1466 O O . THR B 1 47 ? 9.094 24.469 10.016 1 94.06 47 THR B O 1
ATOM 1469 N N . LYS B 1 48 ? 7.273 23.531 9.078 1 93.69 48 LYS B N 1
ATOM 1470 C CA . LYS B 1 48 ? 6.777 24.859 8.711 1 93.69 48 LYS B CA 1
ATOM 1471 C C . LYS B 1 48 ? 5.492 25.188 9.461 1 93.69 48 LYS B C 1
ATOM 1473 O O . LYS B 1 48 ? 4.871 26.219 9.211 1 93.69 48 LYS B O 1
ATOM 1478 N N . SER B 1 49 ? 5.09 24.328 10.43 1 94.38 49 SER B N 1
ATOM 1479 C CA . SER B 1 49 ? 3.889 24.547 11.227 1 94.38 49 SER B CA 1
ATOM 1480 C C . SER B 1 49 ? 4.137 24.219 12.695 1 94.38 49 SER B C 1
ATOM 1482 O O . SER B 1 49 ? 4.918 23.312 13.008 1 94.38 49 SER B O 1
ATOM 1484 N N . PRO B 1 50 ? 3.512 24.938 13.586 1 95.44 50 PRO B N 1
ATOM 1485 C CA . PRO B 1 50 ? 3.674 24.672 15.016 1 95.44 50 PRO B CA 1
ATOM 1486 C C . PRO B 1 50 ? 2.857 23.469 15.484 1 95.44 50 PRO B C 1
ATOM 1488 O O . PRO B 1 50 ? 2.877 23.141 16.672 1 95.44 50 PRO B O 1
ATOM 1491 N N . CYS B 1 51 ? 2.217 22.797 14.633 1 95.81 51 CYS B N 1
ATOM 1492 C CA . CYS B 1 51 ? 1.252 21.781 15.008 1 95.81 51 CYS B CA 1
ATOM 1493 C C . CYS B 1 51 ? 1.945 20.594 15.664 1 95.81 51 CYS B C 1
ATOM 1495 O O . CYS B 1 51 ? 1.336 19.875 16.453 1 95.81 51 CYS B O 1
ATOM 1497 N N . SER B 1 52 ? 3.209 20.406 15.352 1 93.94 52 SER B N 1
ATOM 1498 C CA . SER B 1 52 ? 3.939 19.297 15.93 1 93.94 52 SER B CA 1
ATOM 1499 C C . SER B 1 52 ? 4.188 19.5 17.422 1 93.94 52 SER B C 1
ATOM 1501 O O . SER B 1 52 ? 4.531 18.562 18.141 1 93.94 52 SER B O 1
ATOM 1503 N N . LYS B 1 53 ? 3.939 20.688 17.875 1 95.62 53 LYS B N 1
ATOM 1504 C CA . LYS B 1 53 ? 4.164 21.031 19.281 1 95.62 53 LYS B CA 1
ATOM 1505 C C . LYS B 1 53 ? 2.842 21.188 20.031 1 95.62 53 LYS B C 1
ATOM 1507 O O . LYS B 1 53 ? 2.812 21.672 21.156 1 95.62 53 LYS B O 1
ATOM 1512 N N . GLN B 1 54 ? 1.83 20.797 19.391 1 96.12 54 GLN B N 1
ATOM 1513 C CA . GLN B 1 54 ? 0.499 20.891 19.984 1 96.12 54 GLN B CA 1
ATOM 1514 C C . GLN B 1 54 ? -0.006 19.516 20.422 1 96.12 54 GLN B C 1
ATOM 1516 O O . GLN B 1 54 ? 0.531 18.484 20 1 96.12 54 GLN B O 1
ATOM 1521 N N . THR B 1 55 ? -0.975 19.594 21.344 1 95.88 55 THR B N 1
ATOM 1522 C CA . THR B 1 55 ? -1.62 18.359 21.797 1 95.88 55 THR B CA 1
ATOM 1523 C C . THR B 1 55 ? -3.127 18.422 21.562 1 95.88 55 THR B C 1
ATOM 1525 O O . THR B 1 55 ? -3.695 19.516 21.438 1 95.88 55 THR B O 1
ATOM 1528 N N . GLU B 1 56 ? -3.732 17.297 21.516 1 94.81 56 GLU B N 1
ATOM 1529 C CA . GLU B 1 56 ? -5.176 17.234 21.328 1 94.81 56 GLU B CA 1
ATOM 1530 C C . GLU B 1 56 ? -5.918 17.938 22.453 1 94.81 56 GLU B C 1
ATOM 1532 O O . GLU B 1 56 ? -6.922 18.609 22.219 1 94.81 56 GLU B O 1
ATOM 1537 N N . SER B 1 57 ? -5.387 17.688 23.609 1 96.69 57 SER B N 1
ATOM 1538 C CA . SER B 1 57 ? -5.992 18.328 24.766 1 96.69 57 SER B CA 1
ATOM 1539 C C . SER B 1 57 ? -5.883 19.844 24.672 1 96.69 57 SER B C 1
ATOM 1541 O O . SER B 1 57 ? -6.816 20.562 25.031 1 96.69 57 SER B O 1
ATOM 1543 N N . GLY B 1 58 ? -4.715 20.312 24.156 1 97.06 58 GLY B N 1
ATOM 1544 C CA . GLY B 1 58 ? -4.539 21.75 23.953 1 97.06 58 GLY B CA 1
ATOM 1545 C C . GLY B 1 58 ? -5.504 22.328 22.938 1 97.06 58 GLY B C 1
ATOM 1546 O O . GLY B 1 58 ? -6.09 23.391 23.172 1 97.06 58 GLY B O 1
ATOM 1547 N N . VAL B 1 59 ? -5.699 21.578 21.906 1 97.12 59 VAL B N 1
ATOM 1548 C CA . VAL B 1 59 ? -6.586 22.016 20.828 1 97.12 59 VAL B CA 1
ATOM 1549 C C . VAL B 1 59 ? -8.023 22.062 21.344 1 97.12 59 VAL B C 1
ATOM 1551 O O . VAL B 1 59 ? -8.742 23.047 21.125 1 97.12 59 VAL B O 1
ATOM 1554 N N . GLN B 1 60 ? -8.445 21.094 22.047 1 96.44 60 GLN B N 1
ATOM 1555 C CA . GLN B 1 60 ? -9.797 21.031 22.594 1 96.44 60 GLN B CA 1
ATOM 1556 C C . GLN B 1 60 ? -10.008 22.125 23.641 1 96.44 60 GLN B C 1
ATOM 1558 O O . GLN B 1 60 ? -11.055 22.781 23.656 1 96.44 60 GLN B O 1
ATOM 1563 N N . GLY B 1 61 ? -9.047 22.25 24.547 1 97.25 61 GLY B N 1
ATOM 1564 C CA . GLY B 1 61 ? -9.125 23.312 25.547 1 97.25 61 GLY B CA 1
ATOM 1565 C C . GLY B 1 61 ? -9.25 24.703 24.938 1 97.25 61 GLY B C 1
ATOM 1566 O O . GLY B 1 61 ? -10.094 25.5 25.359 1 97.25 61 GLY B O 1
ATOM 1567 N N . PHE B 1 62 ? -8.43 24.891 23.953 1 98 62 PHE B N 1
ATOM 1568 C CA . PHE B 1 62 ? -8.477 26.203 23.297 1 98 62 PHE B CA 1
ATOM 1569 C C . PHE B 1 62 ? -9.82 26.406 22.609 1 98 62 PHE B C 1
ATOM 1571 O O . PHE B 1 62 ? -10.414 27.484 22.734 1 98 62 PHE B O 1
ATOM 1578 N N . ALA B 1 63 ? -10.281 25.422 21.906 1 96.62 63 ALA B N 1
ATOM 1579 C CA . ALA B 1 63 ? -11.547 25.516 21.188 1 96.62 63 ALA B CA 1
ATOM 1580 C C . ALA B 1 63 ? -12.695 25.844 22.141 1 96.62 63 ALA B C 1
ATOM 1582 O O . ALA B 1 63 ? -13.617 26.562 21.766 1 96.62 63 ALA B O 1
ATOM 1583 N N . ASN B 1 64 ? -12.633 25.359 23.328 1 96.88 64 ASN B N 1
ATOM 1584 C CA . ASN B 1 64 ? -13.672 25.609 24.312 1 96.88 64 ASN B CA 1
ATOM 1585 C C . ASN B 1 64 ? -13.539 27.016 24.906 1 96.88 64 ASN B C 1
ATOM 1587 O O . ASN B 1 64 ? -14.539 27.719 25.078 1 96.88 64 ASN B O 1
ATOM 1591 N N . ASP B 1 65 ? -12.336 27.422 25.188 1 97.31 65 ASP B N 1
ATOM 1592 C CA . ASP B 1 65 ? -12.109 28.688 25.875 1 97.31 65 ASP B CA 1
ATOM 1593 C C . ASP B 1 65 ? -12.312 29.875 24.938 1 97.31 65 ASP B C 1
ATOM 1595 O O . ASP B 1 65 ? -12.672 30.969 25.375 1 97.31 65 ASP B O 1
ATOM 1599 N N . VAL B 1 66 ? -12.164 29.641 23.656 1 96.81 66 VAL B N 1
ATOM 1600 C CA . VAL B 1 66 ? -12.18 30.734 22.703 1 96.81 66 VAL B CA 1
ATOM 1601 C C . VAL B 1 66 ? -13.617 31.062 22.312 1 96.81 66 VAL B C 1
ATOM 1603 O O . VAL B 1 66 ? -13.891 32.125 21.734 1 96.81 66 VAL B O 1
ATOM 1606 N N . LYS B 1 67 ? -14.57 30.312 22.703 1 94.62 67 LYS B N 1
ATOM 1607 C CA . LYS B 1 67 ? -15.977 30.484 22.344 1 94.62 67 LYS B CA 1
ATOM 1608 C C . LYS B 1 67 ? -16.484 31.844 22.812 1 94.62 67 LYS B C 1
ATOM 1610 O O . LYS B 1 67 ? -17.391 32.406 22.188 1 94.62 67 LYS B O 1
ATOM 1615 N N . VAL B 1 68 ? -15.898 32.406 23.797 1 93.5 68 VAL B N 1
ATOM 1616 C CA . VAL B 1 68 ? -16.328 33.656 24.406 1 93.5 68 VAL B CA 1
ATOM 1617 C C . VAL B 1 68 ? -16.078 34.812 23.422 1 93.5 68 VAL B C 1
ATOM 1619 O O . VAL B 1 68 ? -16.703 35.875 23.531 1 93.5 68 VAL B O 1
ATOM 1622 N N . PHE B 1 69 ? -15.289 34.656 22.438 1 94.62 69 PHE B N 1
ATOM 1623 C CA . PHE B 1 69 ? -14.922 35.719 21.516 1 94.62 69 PHE B CA 1
ATOM 1624 C C . PHE B 1 69 ? -15.789 35.688 20.266 1 94.62 69 PHE B C 1
ATOM 1626 O O . PHE B 1 69 ? -15.672 36.531 19.406 1 94.62 69 PHE B O 1
ATOM 1633 N N . ASN B 1 70 ? -16.703 34.719 20.156 1 91.88 70 ASN B N 1
ATOM 1634 C CA . ASN B 1 70 ? -17.641 34.625 19.047 1 91.88 70 ASN B CA 1
ATOM 1635 C C . ASN B 1 70 ? -16.922 34.594 17.703 1 91.88 70 ASN B C 1
ATOM 1637 O O . ASN B 1 70 ? -17.281 35.344 16.781 1 91.88 70 ASN B O 1
ATOM 1641 N N . LEU B 1 71 ? -15.891 33.812 17.547 1 94.31 71 LEU B N 1
ATOM 1642 C CA . LEU B 1 71 ? -15.141 33.625 16.312 1 94.31 71 LEU B CA 1
ATOM 1643 C C . LEU B 1 71 ? -15.742 32.531 15.453 1 94.31 71 LEU B C 1
ATOM 1645 O O . LEU B 1 71 ? -16.422 31.625 15.977 1 94.31 71 LEU B O 1
ATOM 1649 N N . THR B 1 72 ? -15.5 32.594 14.164 1 92.75 72 THR B N 1
ATOM 1650 C CA . THR B 1 72 ? -15.953 31.547 13.258 1 92.75 72 THR B CA 1
ATOM 1651 C C . THR B 1 72 ? -15.062 30.312 13.375 1 92.75 72 THR B C 1
ATOM 1653 O O . THR B 1 72 ? -13.938 30.406 13.875 1 92.75 72 THR B O 1
ATOM 1656 N N . LYS B 1 73 ? -15.617 29.188 12.883 1 91.62 73 LYS B N 1
ATOM 1657 C CA . LYS B 1 73 ? -14.836 27.953 12.883 1 91.62 73 LYS B CA 1
ATOM 1658 C C . LYS B 1 73 ? -13.516 28.125 12.141 1 91.62 73 LYS B C 1
ATOM 1660 O O . LYS B 1 73 ? -12.477 27.625 12.57 1 91.62 73 LYS B O 1
ATOM 1665 N N . SER B 1 74 ? -13.602 28.906 11.062 1 92.31 74 SER B N 1
ATOM 1666 C CA . SER B 1 74 ? -12.406 29.141 10.25 1 92.31 74 SER B CA 1
ATOM 1667 C C . SER B 1 74 ? -11.383 29.984 11.016 1 92.31 74 SER B C 1
ATOM 1669 O O . SER B 1 74 ? -10.18 29.734 10.93 1 92.31 74 SER B O 1
ATOM 1671 N N . GLU B 1 75 ? -11.82 30.922 11.789 1 94.5 75 GLU B N 1
ATOM 1672 C CA . GLU B 1 75 ? -10.93 31.781 12.57 1 94.5 75 GLU B CA 1
ATOM 1673 C C . GLU B 1 75 ? -10.258 31 13.688 1 94.5 75 GLU B C 1
ATOM 1675 O O . G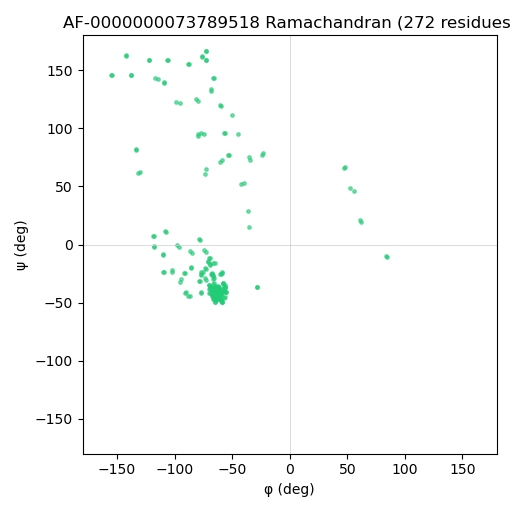LU B 1 75 ? -9.062 31.156 13.938 1 94.5 75 GLU B O 1
ATOM 1680 N N . ILE B 1 76 ? -11.094 30.156 14.305 1 95.44 76 ILE B N 1
ATOM 1681 C CA . ILE B 1 76 ? -10.562 29.328 15.375 1 95.44 76 ILE B CA 1
ATOM 1682 C C . ILE B 1 76 ? -9.477 28.406 14.82 1 95.44 76 ILE B C 1
ATOM 1684 O O . ILE B 1 76 ? -8.414 28.25 15.422 1 95.44 76 ILE B O 1
ATOM 1688 N N . LEU B 1 77 ? -9.695 27.922 13.648 1 94.75 77 LEU B N 1
ATOM 1689 C CA . LEU B 1 77 ? -8.727 27.047 12.992 1 94.75 77 LEU B CA 1
ATOM 1690 C C . LEU B 1 77 ? -7.438 27.797 12.688 1 94.75 77 LEU B C 1
ATOM 1692 O O . LEU B 1 77 ? -6.344 27.266 12.891 1 94.75 77 LEU B O 1
ATOM 1696 N N . MET B 1 78 ? -7.57 29 12.289 1 94.81 78 MET B N 1
ATOM 1697 C CA . MET B 1 78 ? -6.398 29.812 11.969 1 94.81 78 MET B CA 1
ATOM 1698 C C . MET B 1 78 ? -5.543 30.062 13.203 1 94.81 78 MET B C 1
ATOM 1700 O O . MET B 1 78 ? -4.316 29.969 13.148 1 94.81 78 MET B O 1
ATOM 1704 N N . LEU B 1 79 ? -6.223 30.312 14.297 1 96.69 79 LEU B N 1
ATOM 1705 C CA . LEU B 1 79 ? -5.512 30.578 15.547 1 96.69 79 LEU B CA 1
ATOM 1706 C C . LEU B 1 79 ? -4.777 29.328 16.016 1 96.69 79 LEU B C 1
ATOM 1708 O O . LEU B 1 79 ? -3.631 29.406 16.469 1 96.69 79 LEU B O 1
ATOM 1712 N N . ILE B 1 80 ? -5.453 28.203 15.891 1 96.56 80 ILE B N 1
ATOM 1713 C CA . ILE B 1 80 ? -4.855 26.938 16.312 1 96.56 80 ILE B CA 1
ATOM 1714 C C . ILE B 1 80 ? -3.65 26.625 15.438 1 96.56 80 ILE B C 1
ATOM 1716 O O . ILE B 1 80 ? -2.584 26.266 15.945 1 96.56 80 ILE B O 1
ATOM 1720 N N . ASN B 1 81 ? -3.783 26.844 14.18 1 95.62 81 ASN B N 1
ATOM 1721 C CA . ASN B 1 81 ? -2.773 26.406 13.219 1 95.62 81 ASN B CA 1
ATOM 1722 C C . ASN B 1 81 ? -1.575 27.344 13.203 1 95.62 81 ASN B C 1
ATOM 1724 O O . ASN B 1 81 ? -0.448 26.922 12.945 1 95.62 81 ASN B O 1
ATOM 1728 N N . HIS B 1 82 ? -1.772 28.531 13.453 1 95 82 HIS B N 1
ATOM 1729 C CA . HIS B 1 82 ? -0.69 29.5 13.328 1 95 82 HIS B CA 1
ATOM 1730 C C . HIS B 1 82 ? -0.12 29.859 14.695 1 95 82 HIS B C 1
ATOM 1732 O O . HIS B 1 82 ? 1.008 30.359 14.797 1 95 82 HIS B O 1
ATOM 1738 N N . CYS B 1 83 ? -0.883 29.688 15.758 1 96.94 83 CYS B N 1
ATOM 1739 C CA . CYS B 1 83 ? -0.455 30.016 17.109 1 96.94 83 CYS B CA 1
ATOM 1740 C C . CYS B 1 83 ? 0.177 31.406 17.156 1 96.94 83 CYS B C 1
ATOM 1742 O O . CYS B 1 83 ? 1.338 31.547 17.547 1 96.94 83 CYS B O 1
ATOM 1744 N N . PRO B 1 84 ? -0.621 32.438 16.922 1 96.31 84 PRO B N 1
ATOM 1745 C CA . PRO B 1 84 ? -0.055 33.781 16.922 1 96.31 84 PRO B CA 1
ATOM 1746 C C . PRO B 1 84 ? 0.433 34.219 18.312 1 96.31 84 PRO B C 1
ATOM 1748 O O . PRO B 1 84 ? -0.168 33.844 19.328 1 96.31 84 PRO B O 1
ATOM 1751 N N . SER B 1 85 ? 1.531 34.938 18.297 1 94.06 85 SER B N 1
ATOM 1752 C CA . SER B 1 85 ? 2.127 35.375 19.562 1 94.06 85 SER B CA 1
ATOM 1753 C C . SER B 1 85 ? 2.139 36.906 19.656 1 94.06 85 SER B C 1
ATOM 1755 O O . SER B 1 85 ? 2.594 37.469 20.656 1 94.06 85 SER B O 1
ATOM 1757 N N . SER B 1 86 ? 1.651 37.562 18.594 1 92.81 86 SER B N 1
ATOM 1758 C CA . SER B 1 86 ? 1.631 39.031 18.594 1 92.81 86 SER B CA 1
ATOM 1759 C C . SER B 1 86 ? 0.37 39.562 17.922 1 92.81 86 SER B C 1
ATOM 1761 O O . SER B 1 86 ? -0.326 38.812 17.219 1 92.81 86 SER B O 1
ATOM 1763 N N . GLN B 1 87 ? 0.069 40.812 18.172 1 91.44 87 GLN B N 1
ATOM 1764 C CA . GLN B 1 87 ? -1.094 41.469 17.562 1 91.44 87 GLN B CA 1
ATOM 1765 C C . GLN B 1 87 ? -0.985 41.5 16.047 1 91.44 87 GLN B C 1
ATOM 1767 O O . GLN B 1 87 ? -1.992 41.375 15.344 1 91.44 87 GLN B O 1
ATOM 1772 N N . VAL B 1 88 ? 0.267 41.688 15.578 1 90.44 88 VAL B N 1
ATOM 1773 C CA . VAL B 1 88 ? 0.504 41.75 14.133 1 90.44 88 VAL B CA 1
ATOM 1774 C C . VAL B 1 88 ? 0.093 40.438 13.484 1 90.44 88 VAL B C 1
ATOM 1776 O O . VAL B 1 88 ? -0.531 40.438 12.422 1 90.44 88 VAL B O 1
ATOM 1779 N N . GLU B 1 89 ? 0.354 39.344 14.172 1 92.81 89 GLU B N 1
ATOM 1780 C CA . GLU B 1 89 ? 0.068 38.031 13.625 1 92.81 89 GLU B CA 1
ATOM 1781 C C . GLU B 1 89 ? -1.434 37.75 13.602 1 92.81 89 GLU B C 1
ATOM 1783 O O . GLU B 1 89 ? -1.9 36.875 12.852 1 92.81 89 GLU B O 1
ATOM 1788 N N . LEU B 1 90 ? -2.217 38.438 14.398 1 93.88 90 LEU B N 1
ATOM 1789 C CA . LEU B 1 90 ? -3.662 38.25 14.469 1 93.88 90 LEU B CA 1
ATOM 1790 C C . LEU B 1 90 ? -4.344 38.812 13.227 1 93.88 90 LEU B C 1
ATOM 1792 O O . LEU B 1 90 ? -5.543 38.625 13.023 1 93.88 90 LEU B O 1
ATOM 1796 N N . SER B 1 91 ? -3.498 39.5 12.383 1 92.44 91 SER B N 1
ATOM 1797 C CA . SER B 1 91 ? -4.016 40.062 11.148 1 92.44 91 SER B CA 1
ATOM 1798 C C . SER B 1 91 ? -4.488 39 10.18 1 92.44 91 SER B C 1
ATOM 1800 O O . SER B 1 91 ? -5.168 39.281 9.195 1 92.44 91 SER B O 1
ATOM 1802 N N . ILE B 1 92 ? -4.059 37.719 10.453 1 87.12 92 ILE B N 1
ATOM 1803 C CA . ILE B 1 92 ? -4.516 36.594 9.648 1 87.12 92 ILE B CA 1
ATOM 1804 C C . ILE B 1 92 ? -6.039 36.5 9.719 1 87.12 92 ILE B C 1
ATOM 1806 O O . ILE B 1 92 ? -6.672 35.938 8.82 1 87.12 92 ILE B O 1
ATOM 1810 N N . ILE B 1 93 ? -6.648 37.031 10.75 1 90.56 93 ILE B N 1
ATOM 1811 C CA . ILE B 1 93 ? -8.102 37.031 10.922 1 90.56 93 ILE B CA 1
ATOM 1812 C C . ILE B 1 93 ? -8.648 38.406 10.469 1 90.56 93 ILE B C 1
ATOM 1814 O O . ILE B 1 93 ? -8.211 39.438 10.961 1 90.56 93 ILE B O 1
ATOM 1818 N N . SER B 1 94 ? -9.5 38.312 9.555 1 90.06 94 SER B N 1
ATOM 1819 C CA . SER B 1 94 ? -10.039 39.562 8.977 1 90.06 94 SER B CA 1
ATOM 1820 C C . SER B 1 94 ? -10.906 40.312 9.992 1 90.06 94 SER B C 1
ATOM 1822 O O . SER B 1 94 ? -11.758 39.719 10.656 1 90.06 94 SER B O 1
ATOM 1824 N N . ASP B 1 95 ? -10.641 41.625 10.062 1 90.56 95 ASP B N 1
ATOM 1825 C CA . ASP B 1 95 ? -11.453 42.594 10.797 1 90.56 95 ASP B CA 1
ATOM 1826 C C . ASP B 1 95 ? -11.484 42.25 12.289 1 90.56 95 ASP B C 1
ATOM 1828 O O . ASP B 1 95 ? -12.445 42.594 12.984 1 90.56 95 ASP B O 1
ATOM 1832 N N . LEU B 1 96 ? -10.516 41.5 12.727 1 89.44 96 LEU B N 1
ATOM 1833 C CA . LEU B 1 96 ? -10.484 41.156 14.141 1 89.44 96 LEU B CA 1
ATOM 1834 C C . LEU B 1 96 ? -10.289 42.375 15.016 1 89.44 96 LEU B C 1
ATOM 1836 O O . LEU B 1 96 ? -10.93 42.5 16.062 1 89.44 96 LEU B O 1
ATOM 1840 N N . ASP B 1 97 ? -9.492 43.281 14.484 1 85.88 97 ASP B N 1
ATOM 1841 C CA . ASP B 1 97 ? -9.164 44.5 15.219 1 85.88 97 ASP B CA 1
ATOM 1842 C C . ASP B 1 97 ? -10.383 45.375 15.367 1 85.88 97 ASP B C 1
ATOM 1844 O O . ASP B 1 97 ? -10.477 46.156 16.328 1 85.88 97 ASP B O 1
ATOM 1848 N N . SER B 1 98 ? -11.281 45.25 14.484 1 91.38 98 SER B N 1
ATOM 1849 C CA . SER B 1 98 ? -12.5 46.062 14.555 1 91.38 98 SER B CA 1
ATOM 1850 C C . SER B 1 98 ? -13.547 45.406 15.438 1 91.38 98 SER B C 1
ATOM 1852 O O . SER B 1 98 ? -14.445 46.062 15.953 1 91.38 98 SER B O 1
ATOM 1854 N N . ARG B 1 99 ? -13.398 44.125 15.664 1 91.94 99 ARG B N 1
ATOM 1855 C CA . ARG B 1 99 ? -14.391 43.375 16.422 1 91.94 99 ARG B CA 1
ATOM 1856 C C . ARG B 1 99 ? -14 43.281 17.891 1 91.94 99 ARG B C 1
ATOM 1858 O O . ARG B 1 99 ? -14.859 43.156 18.766 1 91.94 99 ARG B O 1
ATOM 1865 N N . LEU B 1 100 ? -12.727 43.25 18.062 1 92.69 100 LEU B N 1
ATOM 1866 C CA . LEU B 1 100 ? -12.227 43.062 19.406 1 92.69 100 LEU B CA 1
ATOM 1867 C C . LEU B 1 100 ? -11.477 44.312 19.891 1 92.69 100 LEU B C 1
ATOM 1869 O O . LEU B 1 100 ? -10.766 44.938 19.125 1 92.69 100 LEU B O 1
ATOM 1873 N N . SER B 1 101 ? -11.656 44.594 21.156 1 92.62 101 SER B N 1
ATOM 1874 C CA . SER B 1 101 ? -10.859 45.656 21.781 1 92.62 101 SER B CA 1
ATOM 1875 C C . SER B 1 101 ? -9.414 45.188 21.984 1 92.62 101 SER B C 1
ATOM 1877 O O . SER B 1 101 ? -9.094 44.031 21.828 1 92.62 101 SER B O 1
ATOM 1879 N N . ASN B 1 102 ? -8.531 46.219 22.297 1 92.69 102 ASN B N 1
ATOM 1880 C CA . ASN B 1 102 ? -7.129 45.906 22.562 1 92.69 102 ASN B CA 1
ATOM 1881 C C . ASN B 1 102 ? -6.992 44.906 23.734 1 92.69 102 ASN B C 1
ATOM 1883 O O . ASN B 1 102 ? -6.164 44 23.688 1 92.69 102 ASN B O 1
ATOM 1887 N N . SER B 1 103 ? -7.867 45.188 24.703 1 94.5 103 SER B N 1
ATOM 1888 C CA . SER B 1 103 ? -7.828 44.312 25.875 1 94.5 103 SER B CA 1
ATOM 1889 C C . SER B 1 103 ? -8.25 42.875 25.516 1 94.5 103 SER B C 1
ATOM 1891 O O . SER B 1 103 ? -7.637 41.906 25.953 1 94.5 103 SER B O 1
ATOM 1893 N N . GLN B 1 104 ? -9.273 42.719 24.688 1 94.25 104 GLN B N 1
ATOM 1894 C CA . GLN B 1 104 ? -9.766 41.438 24.25 1 94.25 104 GLN B CA 1
ATOM 1895 C C . GLN B 1 104 ? -8.727 40.719 23.391 1 94.25 104 GLN B C 1
ATOM 1897 O O . GLN B 1 104 ? -8.57 39.5 23.469 1 94.25 104 GLN B O 1
ATOM 1902 N N . THR B 1 105 ? -8.07 41.531 22.609 1 94.62 105 THR B N 1
ATOM 1903 C CA . THR B 1 105 ? -7.027 40.969 21.766 1 94.62 105 THR B CA 1
ATOM 1904 C C . THR B 1 105 ? -5.895 40.375 22.609 1 94.62 105 THR B C 1
ATOM 1906 O O . THR B 1 105 ? -5.387 39.281 22.312 1 94.62 105 THR B O 1
ATOM 1909 N N . ASP B 1 106 ? -5.504 41.125 23.594 1 95.38 106 ASP B N 1
ATOM 1910 C CA . ASP B 1 106 ? -4.457 40.656 24.5 1 95.38 106 ASP B CA 1
ATOM 1911 C C . ASP B 1 106 ? -4.887 39.375 25.219 1 95.38 106 ASP B C 1
ATOM 1913 O O . ASP B 1 106 ? -4.082 38.469 25.406 1 95.38 106 ASP B O 1
ATOM 1917 N N . GLN B 1 107 ? -6.148 39.312 25.594 1 96 107 GLN B N 1
ATOM 1918 C CA . GLN B 1 107 ? -6.68 38.125 26.25 1 96 107 GLN B CA 1
ATOM 1919 C C . GLN B 1 107 ? -6.637 36.906 25.312 1 96 107 GLN B C 1
ATOM 1921 O O . GLN B 1 107 ? -6.34 35.812 25.75 1 96 107 GLN B O 1
ATOM 1926 N N . LEU B 1 108 ? -6.984 37.188 24.094 1 96.62 108 LEU B N 1
ATOM 1927 C CA . LEU B 1 108 ? -6.965 36.094 23.109 1 96.62 108 LEU B CA 1
ATOM 1928 C C . LEU B 1 108 ? -5.555 35.562 22.938 1 96.62 108 LEU B C 1
ATOM 1930 O O . LEU B 1 108 ? -5.367 34.344 22.891 1 96.62 108 LEU B O 1
ATOM 1934 N N . LEU B 1 109 ? -4.602 36.406 22.859 1 96.75 109 LEU B N 1
ATOM 1935 C CA . LEU B 1 109 ? -3.211 36 22.719 1 96.75 109 LEU B CA 1
ATOM 1936 C C . LEU B 1 109 ? -2.748 35.219 23.938 1 96.75 109 LEU B C 1
ATOM 1938 O O . LEU B 1 109 ? -1.995 34.25 23.812 1 96.75 109 LEU B O 1
ATOM 1942 N N . GLN B 1 110 ? -3.174 35.625 25.094 1 97.06 110 GLN B N 1
ATOM 1943 C CA . GLN B 1 110 ? -2.84 34.906 26.312 1 97.06 110 GLN B CA 1
ATOM 1944 C C . GLN B 1 110 ? -3.453 33.5 26.312 1 97.06 110 GLN B C 1
ATOM 1946 O O . GLN B 1 110 ? -2.846 32.531 26.812 1 97.06 110 GLN B O 1
ATOM 1951 N N . LEU B 1 111 ? -4.656 33.406 25.828 1 97.5 111 LEU B N 1
ATOM 1952 C CA . LEU B 1 111 ? -5.324 32.094 25.734 1 97.5 111 LEU B CA 1
ATOM 1953 C C . LEU B 1 111 ? -4.551 31.172 24.812 1 97.5 111 LEU B C 1
ATOM 1955 O O . LEU B 1 111 ? -4.395 29.984 25.125 1 97.5 111 LEU B O 1
ATOM 1959 N N . VAL B 1 112 ? -4.051 31.703 23.656 1 97.75 112 VAL B N 1
ATOM 1960 C CA . VAL B 1 112 ? -3.246 30.906 22.734 1 97.75 112 VAL B CA 1
ATOM 1961 C C . VAL B 1 112 ? -1.995 30.391 23.438 1 97.75 112 VAL B C 1
ATOM 1963 O O . VAL B 1 112 ? -1.662 29.203 23.344 1 97.75 112 VAL B O 1
ATOM 1966 N N . GLU B 1 113 ? -1.342 31.312 24.125 1 97.44 113 GLU B N 1
ATOM 1967 C CA . GLU B 1 113 ? -0.122 30.953 24.844 1 97.44 113 GLU B CA 1
ATOM 1968 C C . GLU B 1 113 ? -0.405 29.922 25.938 1 97.44 113 GLU B C 1
ATOM 1970 O O . GLU B 1 113 ? 0.421 29.031 26.188 1 97.44 113 GLU B O 1
ATOM 1975 N N . LYS B 1 114 ? -1.51 30.031 26.594 1 97.62 114 LYS B N 1
ATOM 1976 C CA . LYS B 1 114 ? -1.897 29.109 27.672 1 97.62 114 LYS B CA 1
ATOM 1977 C C . LYS B 1 114 ? -2.057 27.688 27.141 1 97.62 114 LYS B C 1
ATOM 1979 O O . LYS B 1 114 ? -1.567 26.734 27.75 1 97.62 114 LYS B O 1
ATOM 1984 N N . HIS B 1 115 ? -2.682 27.516 26.047 1 97.69 115 HIS B N 1
ATOM 1985 C CA . HIS B 1 115 ? -3.018 26.188 25.547 1 97.69 115 HIS B CA 1
ATOM 1986 C C . HIS B 1 115 ? -1.919 25.641 24.625 1 97.69 115 HIS B C 1
ATOM 1988 O O . HIS B 1 115 ? -1.775 24.438 24.469 1 97.69 115 HIS B O 1
ATOM 1994 N N . PHE B 1 116 ? -1.148 26.594 24.016 1 97.88 116 PHE B N 1
ATOM 1995 C CA . PHE B 1 116 ? -0.106 26.172 23.094 1 97.88 116 PHE B CA 1
ATOM 1996 C C . PHE B 1 116 ? 1.219 26.844 23.422 1 97.88 116 PHE B C 1
ATOM 1998 O O . PHE B 1 116 ? 1.817 27.5 22.562 1 97.88 116 PHE B O 1
ATOM 2005 N N . PRO B 1 117 ? 1.754 26.609 24.562 1 96.81 117 PRO B N 1
ATOM 2006 C CA . PRO B 1 117 ? 3.012 27.281 24.906 1 96.81 117 PRO B CA 1
ATOM 2007 C C . PRO B 1 117 ? 4.152 26.922 23.953 1 96.81 117 PRO B C 1
ATOM 2009 O O . PRO B 1 117 ? 4.867 27.797 23.469 1 96.81 117 PRO B O 1
ATOM 2012 N N . ASP B 1 118 ? 4.277 25.656 23.688 1 96.5 118 ASP B N 1
ATOM 2013 C CA . ASP B 1 118 ? 5.34 25.203 22.781 1 96.5 118 ASP B CA 1
ATOM 2014 C C . ASP B 1 118 ? 5.02 25.578 21.344 1 96.5 118 ASP B C 1
ATOM 2016 O O . ASP B 1 118 ? 5.926 25.797 20.531 1 96.5 118 ASP B O 1
ATOM 2020 N N . GLY B 1 119 ? 3.73 25.641 21.016 1 96.94 119 GLY B N 1
ATOM 2021 C CA . GLY B 1 119 ? 3.322 26.078 19.688 1 96.94 119 GLY B CA 1
ATOM 2022 C C . GLY B 1 119 ? 3.689 27.516 19.391 1 96.94 119 GLY B C 1
ATOM 2023 O O . GLY B 1 119 ? 4.141 27.828 18.281 1 96.94 119 GLY B O 1
ATOM 2024 N N . VAL B 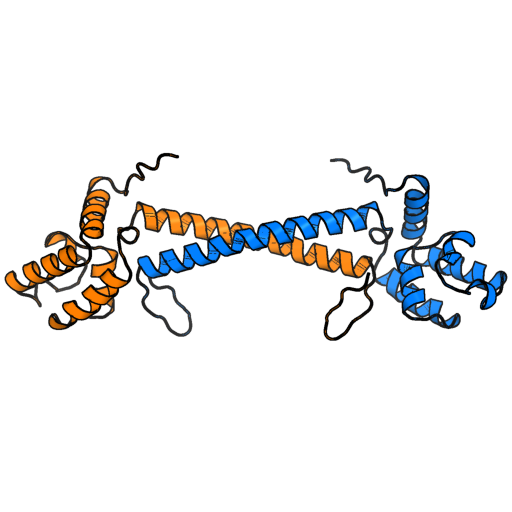1 120 ? 3.465 28.328 20.406 1 96.94 120 VAL B N 1
ATOM 2025 C CA . VAL B 1 120 ? 3.789 29.75 20.25 1 96.94 120 VAL B CA 1
ATOM 2026 C C . VAL B 1 120 ? 5.293 29.922 20.047 1 96.94 120 VAL B C 1
ATOM 2028 O O . VAL B 1 120 ? 5.727 30.672 19.172 1 96.94 120 VAL B O 1
ATOM 2031 N N . THR B 1 121 ? 6.066 29.172 20.828 1 96.06 121 THR B N 1
ATOM 2032 C CA . THR B 1 121 ? 7.516 29.203 20.672 1 96.06 121 THR B CA 1
ATOM 2033 C C . THR B 1 121 ? 7.922 28.75 19.281 1 96.06 121 THR B C 1
ATOM 2035 O O . THR B 1 121 ? 8.766 29.375 18.625 1 96.06 121 THR B O 1
ATOM 2038 N N . ALA B 1 122 ? 7.309 27.766 18.828 1 95.69 122 ALA B N 1
ATOM 2039 C CA . ALA B 1 122 ? 7.605 27.234 17.516 1 95.69 122 ALA B CA 1
ATOM 2040 C C . ALA B 1 122 ? 7.23 28.219 16.406 1 95.69 122 ALA B C 1
ATOM 2042 O O . ALA B 1 122 ? 7.98 28.406 15.453 1 95.69 122 ALA B O 1
ATOM 2043 N N . SER B 1 123 ? 6.062 28.766 16.562 1 95.81 123 SER B N 1
ATOM 2044 C CA . SER B 1 123 ? 5.613 29.734 15.578 1 95.81 123 SER B CA 1
ATOM 2045 C C . SER B 1 123 ? 6.594 30.906 15.461 1 95.81 123 SER B C 1
ATOM 2047 O O . SER B 1 123 ? 6.875 31.375 14.359 1 95.81 123 SER B O 1
ATOM 2049 N N . GLN B 1 124 ? 7.113 31.359 16.578 1 94.69 124 GLN B N 1
ATOM 2050 C CA . GLN B 1 124 ? 8.07 32.438 16.578 1 94.69 124 GLN B CA 1
ATOM 2051 C C . GLN B 1 124 ? 9.344 32.062 15.828 1 94.69 124 GLN B C 1
ATOM 2053 O O . GLN B 1 124 ? 9.914 32.875 15.086 1 94.69 124 GLN B O 1
ATOM 2058 N N . MET B 1 125 ? 9.719 30.859 16.047 1 94.31 125 MET B N 1
ATOM 2059 C CA . MET B 1 125 ? 10.914 30.359 15.359 1 94.31 125 MET B CA 1
ATOM 2060 C C . MET B 1 125 ? 10.68 30.281 13.852 1 94.31 125 MET B C 1
ATOM 2062 O O . MET B 1 125 ? 11.531 30.688 13.07 1 94.31 125 MET B O 1
ATOM 2066 N N . ILE B 1 126 ? 9.594 29.875 13.508 1 93.5 126 ILE B N 1
ATOM 2067 C CA . ILE B 1 126 ? 9.266 29.719 12.102 1 93.5 126 ILE B CA 1
ATOM 2068 C C . ILE B 1 126 ? 9.211 31.094 11.43 1 93.5 126 ILE B C 1
ATOM 2070 O O . ILE B 1 126 ? 9.711 31.266 10.312 1 93.5 126 ILE B O 1
ATOM 2074 N N . ASN B 1 127 ? 8.609 31.953 12.141 1 91.38 127 ASN B N 1
ATOM 2075 C CA . ASN B 1 127 ? 8.508 33.312 11.586 1 91.38 127 ASN B CA 1
ATOM 2076 C C . ASN B 1 127 ? 9.875 33.969 11.477 1 91.38 127 ASN B C 1
ATOM 2078 O O . ASN B 1 127 ? 10.094 34.812 10.594 1 91.38 127 ASN B O 1
ATOM 2082 N N . SER B 1 128 ? 10.734 33.594 12.312 1 92.56 128 SER B N 1
ATOM 2083 C CA . SER B 1 128 ? 12.055 34.219 12.328 1 92.56 128 SER B CA 1
ATOM 2084 C C . SER B 1 128 ? 13.016 33.5 11.375 1 92.56 128 SER B C 1
ATOM 2086 O O . SER B 1 128 ? 13.758 34.156 10.641 1 92.56 128 SER B O 1
ATOM 2088 N N . THR B 1 129 ? 13.047 32.125 11.367 1 92.81 129 THR B N 1
ATOM 2089 C CA . THR B 1 129 ? 14.055 31.375 10.625 1 92.81 129 THR B CA 1
ATOM 2090 C C . THR B 1 129 ? 13.422 30.672 9.422 1 92.81 129 THR B C 1
ATOM 2092 O O . THR B 1 129 ? 14.133 30.172 8.547 1 92.81 129 THR B O 1
ATOM 2095 N N . GLY B 1 130 ? 12.102 30.703 9.344 1 91.44 130 GLY B N 1
ATOM 2096 C CA . GLY B 1 130 ? 11.406 30.062 8.234 1 91.44 130 GLY B CA 1
ATOM 2097 C C . GLY B 1 130 ? 11.18 28.578 8.445 1 91.44 130 GLY B C 1
ATOM 2098 O O . GLY B 1 130 ? 10.547 27.922 7.617 1 91.44 130 GLY B O 1
ATOM 2099 N N . THR B 1 131 ? 11.805 27.984 9.492 1 91.75 131 THR B N 1
ATOM 2100 C CA . THR B 1 131 ? 11.672 26.547 9.734 1 91.75 131 THR B CA 1
ATOM 2101 C C . THR B 1 131 ? 11.914 26.219 11.211 1 91.75 131 THR B C 1
ATOM 2103 O O . THR B 1 131 ? 12.508 27.031 11.938 1 91.75 131 THR B O 1
ATOM 2106 N N . LEU B 1 132 ? 11.18 25.188 11.703 1 88.69 132 LEU B N 1
ATOM 2107 C CA . LEU B 1 132 ? 11.5 24.656 13.023 1 88.69 132 LEU B CA 1
ATOM 2108 C C . LEU B 1 132 ? 12.789 23.844 12.984 1 88.69 132 LEU B C 1
ATOM 2110 O O . LEU B 1 132 ? 12.969 23.016 12.086 1 88.69 132 LEU B O 1
ATOM 2114 N N . GLU B 1 133 ? 13.914 24.344 12.641 1 68.62 133 GLU B N 1
ATOM 2115 C CA . GLU B 1 133 ? 15.172 23.625 12.508 1 68.62 133 GLU B CA 1
ATOM 2116 C C . GLU B 1 133 ? 15.172 22.344 13.336 1 68.62 133 GLU B C 1
ATOM 2118 O O . GLU B 1 133 ? 14.852 22.359 14.531 1 68.62 133 GLU B O 1
ATOM 2123 N N . ALA B 1 134 ? 14.602 21.266 12.992 1 51.88 134 ALA B N 1
ATOM 2124 C CA . ALA B 1 134 ? 14.852 20 13.672 1 51.88 134 ALA B CA 1
ATOM 2125 C C . ALA B 1 134 ? 16.297 19.906 14.148 1 51.88 134 ALA B C 1
ATOM 2127 O O . ALA B 1 134 ? 17.234 20.047 13.359 1 51.88 134 ALA B O 1
ATOM 2128 N N . SER B 1 135 ? 16.688 20.641 15.18 1 43.03 135 SER B N 1
ATOM 2129 C CA . SER B 1 135 ? 17.922 20.031 15.664 1 43.03 135 SER B CA 1
ATOM 2130 C C . SER B 1 135 ? 17.891 18.516 15.539 1 43.03 135 SER B C 1
ATOM 2132 O O . SER B 1 135 ? 17.797 17.812 16.547 1 43.03 135 SER B O 1
ATOM 2134 N N . GLU B 1 136 ? 17.062 18.016 14.844 1 38.69 136 GLU B N 1
ATOM 2135 C CA . GLU B 1 136 ? 17.125 16.562 14.875 1 38.69 136 GLU B CA 1
ATOM 2136 C C . GLU B 1 136 ? 18.547 16.062 14.633 1 38.69 136 GLU B C 1
ATOM 2138 O O . GLU B 1 136 ? 19.234 16.531 13.719 1 38.69 136 GLU B O 1
ATOM 2143 N N . ASP B 1 137 ? 19.141 15.477 15.695 1 35.38 137 ASP B N 1
ATOM 2144 C CA . ASP B 1 137 ? 20.109 14.375 15.695 1 35.38 137 ASP B CA 1
ATOM 2145 C C . ASP B 1 137 ? 19.734 13.328 14.656 1 35.38 137 ASP B C 1
ATOM 2147 O O . ASP B 1 137 ? 18.672 12.703 14.742 1 35.38 137 ASP B O 1
ATOM 2151 N N . ILE B 1 138 ? 19.5 13.539 13.414 1 27 138 ILE B N 1
ATOM 2152 C CA . ILE B 1 138 ? 19.922 12.328 12.727 1 27 138 ILE B CA 1
ATOM 2153 C C . ILE B 1 138 ? 21.391 12.031 13.062 1 27 138 ILE B C 1
ATOM 2155 O O . ILE B 1 138 ? 22.219 12.945 13.086 1 27 138 ILE B O 1
#

InterPro domains:
  IPR005574 RNA polymerase subunit Rpb4/RPC9 [PF03874] (11-115)
  IPR006590 RNA polymerase Rpb4/RPC9, core [SM00657] (4-122)
  IPR010997 HRDC-like superfamily [SSF47819] (6-117)
  IPR038324 Rpb4/RPC9 superfamily [G3DSA:1.20.1250.40] (1-117)
  IPR038846 DNA-directed RNA polymerase III subunit RPC9 [PTHR15561] (7-121)

Organism: Schistosoma haematobium (NCBI:txid6185)

Sequence (276 aa):
MELIDPQNPRLLTNLEVLKLIKDKLESKKKVRRQQTLLYTGAKYLNTKSPCSKQTESGVQGFANDVKVFNLTKSEILMLINHCPSSQVELSIISDLDSRLSNSQTDQLLQLVEKHFPDGVTASQMINSTGTLEASEDIMELIDPQNPRLLTNLEVLKLIKDKLESKKKVRRQQTLLYTGAKYLNTKSPCSKQTESGVQGFANDVKVFNLTKSEILMLINHCPSSQVELSIISDLDSRLSNSQTDQLLQLVEKHFPDGVTASQMINSTGTLEASEDI

Secondary structure (DSSP, 8-state):
-EE--SSS-EE--HHHHHHHHHHHHHHHHHHHHHHHHHHHHHHHHHHH-GGGG--HHHHHHHHHHGGGG---HHHHHHHHHH---STGGGGGSTTHHHHS-HHHHHHHHHHHHHH-HHHHHHHHHHHHHSS-------/-EE--SSS-EE--HHHHHHHHHHHHHHHHHHHHHHHHHHHHHHHHHHH-GGGG--HHHHHHHHHHGGGG---HHHHHHHHHH---STGGGGGSTTHHHHS-HHHHHHHHHHHHHH-HHHHHHHHHHHHHSS-------

Solvent-accessible surface area (backbone atoms only — not comparable to full-atom values): 15189 Å² total; per-residue (Å²): 94,75,52,70,41,87,86,59,70,48,85,38,47,54,46,54,49,46,49,53,42,51,56,56,56,59,52,44,61,58,51,52,58,52,48,52,53,43,51,55,49,45,49,45,42,56,27,67,35,25,33,73,51,52,46,70,68,27,52,53,51,40,62,61,66,50,55,83,72,72,65,51,74,68,50,51,43,48,46,67,44,52,24,44,81,48,78,76,55,49,60,81,40,79,66,43,74,79,74,37,51,75,68,53,48,53,50,50,41,49,48,42,40,70,44,24,50,56,13,28,54,37,28,52,38,24,74,72,70,65,32,43,71,68,80,60,82,119,94,76,51,71,41,85,85,59,69,49,85,38,48,53,47,55,50,46,50,53,41,51,56,55,56,59,53,45,62,57,51,53,59,52,49,54,53,42,51,53,49,45,48,44,43,56,28,66,35,26,33,73,52,51,48,71,67,28,52,52,51,39,61,61,66,49,56,82,70,72,66,50,74,67,50,51,42,50,45,66,45,52,22,44,80,48,76,77,56,49,59,81,41,80,66,43,74,79,72,37,52,73,67,52,48,53,50,50,42,49,50,42,40,69,45,23,51,56,13,27,55,37,27,53,39,24,73,72,70,63,33,44,72,70,78,62,81,121

Radius of gyration: 32.86 Å; Cα contacts (8 Å, |Δi|>4): 305; chains: 2; bounding box: 39×94×55 Å